Protein AF-A0A7S2CYY0-F1 (afdb_monomer)

Foldseek 3Di:
DDPLQQFWPDGDDFLVSLVVLLVLLVLLLVLLVLLVVLCVVLVHFSLVVVCLLQPDDDDDDDLVRRQDDLVVSLVPPPPSSNVVDDSVSSRSNSVSSVSLSNTGPFDRNGPVSSVVSNVSSVVSNVVSVVLCVVCVQQVHRSVVSVVCVVVVHDDPRDPDPDDDDDDDDDDDDDDDVVVVVVVVVVVVVVVVVVVD

pLDDT: mean 79.05, std 19.1, range [32.5, 97.06]

Organism: NCBI:txid236787

Radius of gyration: 23.69 Å; Cα contacts (8 Å, |Δi|>4): 174; chains: 1; bounding box: 58×60×52 Å

Mean predicted aligned error: 13.16 Å

Structure (mmCIF, N/CA/C/O backbone):
data_AF-A0A7S2CYY0-F1
#
_entry.id   AF-A0A7S2CYY0-F1
#
loop_
_atom_site.group_PDB
_atom_site.id
_atom_site.type_symbol
_atom_site.label_atom_id
_atom_site.label_alt_id
_atom_site.label_comp_id
_atom_site.label_asym_id
_atom_site.label_entity_id
_atom_site.label_seq_id
_atom_site.pdbx_PDB_ins_code
_atom_site.Cartn_x
_atom_site.Cartn_y
_atom_site.Cartn_z
_atom_site.occupancy
_atom_site.B_iso_or_equiv
_atom_site.auth_seq_id
_atom_site.auth_comp_id
_atom_site.auth_asym_id
_atom_site.auth_atom_id
_atom_site.pdbx_PDB_model_num
ATOM 1 N N . CYS A 1 1 ? 5.590 4.371 -21.514 1.00 52.94 1 CYS A N 1
ATOM 2 C CA . CYS A 1 1 ? 5.241 4.585 -20.089 1.00 52.94 1 CYS A CA 1
ATOM 3 C C . CYS A 1 1 ? 4.505 3.346 -19.600 1.00 52.94 1 CYS A C 1
ATOM 5 O O . CYS A 1 1 ? 3.634 2.872 -20.321 1.00 52.94 1 CYS A O 1
ATOM 7 N N . THR A 1 2 ? 4.923 2.754 -18.481 1.00 69.44 2 THR A N 1
ATOM 8 C CA . THR A 1 2 ? 4.336 1.487 -18.009 1.00 69.44 2 THR A CA 1
ATOM 9 C C . THR A 1 2 ? 3.137 1.771 -17.107 1.00 69.44 2 THR A C 1
ATOM 11 O O . THR A 1 2 ? 3.204 2.667 -16.277 1.00 69.44 2 THR A O 1
ATOM 14 N N . GLU A 1 3 ? 2.030 1.042 -17.280 1.00 76.12 3 GLU A N 1
ATOM 15 C CA . GLU A 1 3 ? 0.742 1.282 -16.594 1.00 76.12 3 GLU A CA 1
ATOM 16 C C . GLU A 1 3 ? 0.875 1.417 -15.064 1.00 76.12 3 GLU A C 1
ATOM 18 O O . GLU A 1 3 ? 0.238 2.268 -14.447 1.00 76.12 3 GLU A O 1
ATOM 23 N N . VAL A 1 4 ? 1.792 0.653 -14.464 1.00 84.50 4 VAL A N 1
ATOM 24 C CA . VAL A 1 4 ? 2.100 0.684 -13.024 1.00 84.50 4 VAL A CA 1
ATOM 25 C C . VAL A 1 4 ? 2.604 2.048 -12.549 1.00 84.50 4 VAL A C 1
ATOM 27 O O . VAL A 1 4 ? 2.321 2.450 -11.426 1.00 84.50 4 VAL A O 1
ATOM 30 N N . GLU A 1 5 ? 3.294 2.815 -13.389 1.00 84.44 5 GLU A N 1
ATOM 31 C CA . GLU A 1 5 ? 3.818 4.135 -13.012 1.00 84.44 5 GLU A CA 1
ATOM 32 C C . GLU A 1 5 ? 2.710 5.170 -12.825 1.00 84.44 5 GLU A C 1
ATOM 34 O O . GLU A 1 5 ? 2.880 6.113 -12.056 1.00 84.44 5 GLU A O 1
ATOM 39 N N . PHE A 1 6 ? 1.555 4.972 -13.469 1.00 85.50 6 PHE A N 1
ATOM 40 C CA . PHE A 1 6 ? 0.371 5.793 -13.227 1.00 85.50 6 PHE A CA 1
ATOM 41 C C . PHE A 1 6 ? -0.332 5.439 -11.913 1.00 85.50 6 PHE A C 1
ATOM 43 O O . PHE A 1 6 ? -1.076 6.266 -11.387 1.00 85.50 6 PHE A O 1
ATOM 50 N N . MET A 1 7 ? -0.083 4.245 -11.361 1.00 88.50 7 MET A N 1
ATOM 51 C CA . MET A 1 7 ? -0.604 3.841 -10.054 1.00 88.50 7 MET A CA 1
ATOM 52 C C . MET A 1 7 ? 0.204 4.452 -8.908 1.00 88.50 7 MET A C 1
ATOM 54 O O . MET A 1 7 ? -0.358 4.711 -7.846 1.00 88.50 7 MET A O 1
ATOM 58 N N . LEU A 1 8 ? 1.504 4.691 -9.105 1.00 91.44 8 LEU A N 1
ATOM 59 C CA . LEU A 1 8 ? 2.388 5.226 -8.072 1.00 91.44 8 LEU A CA 1
ATOM 60 C C . LEU A 1 8 ? 2.153 6.714 -7.833 1.00 91.44 8 LEU A C 1
ATOM 62 O O . LEU A 1 8 ? 1.929 7.493 -8.760 1.00 91.44 8 LEU A O 1
ATOM 66 N N . ARG A 1 9 ? 2.244 7.147 -6.577 1.00 90.00 9 ARG A N 1
ATOM 67 C CA . ARG A 1 9 ? 2.235 8.579 -6.253 1.00 90.00 9 ARG A CA 1
ATOM 68 C C . ARG A 1 9 ? 3.478 9.276 -6.777 1.00 90.00 9 ARG A C 1
ATOM 70 O O . ARG A 1 9 ? 3.349 10.224 -7.556 1.00 90.00 9 ARG A O 1
ATOM 77 N N . ASP A 1 10 ? 4.633 8.757 -6.378 1.00 89.44 10 ASP A N 1
ATOM 78 C CA . ASP A 1 10 ? 5.940 9.279 -6.737 1.00 89.44 10 ASP A CA 1
ATOM 79 C C . ASP A 1 10 ? 6.556 8.466 -7.880 1.00 89.44 10 ASP A C 1
ATOM 81 O O . ASP A 1 10 ? 6.493 7.233 -7.874 1.00 89.44 10 ASP A O 1
ATOM 85 N N . PRO A 1 11 ? 7.150 9.132 -8.883 1.00 91.12 11 PRO A N 1
ATOM 86 C CA . PRO A 1 11 ? 7.807 8.435 -9.974 1.00 91.12 11 PRO A CA 1
ATOM 87 C C . PRO A 1 11 ? 9.091 7.758 -9.488 1.00 91.12 11 PRO A C 1
ATOM 89 O O . PRO A 1 11 ? 9.852 8.334 -8.712 1.00 91.12 11 PRO A O 1
ATOM 92 N N . VAL A 1 12 ? 9.372 6.578 -10.038 1.00 93.38 12 VAL A N 1
ATOM 93 C CA . VAL A 1 12 ? 10.641 5.861 -9.852 1.00 93.38 12 VAL A CA 1
ATOM 94 C C . VAL A 1 12 ? 11.749 6.552 -10.652 1.00 93.38 12 VAL A C 1
ATOM 96 O O . VAL A 1 12 ? 11.602 6.742 -11.869 1.00 93.38 12 VAL A O 1
ATOM 99 N N . LYS A 1 13 ? 12.859 6.899 -9.987 1.00 94.19 13 LYS A N 1
ATOM 100 C CA . LYS A 1 13 ? 13.988 7.662 -10.554 1.00 94.19 13 LYS A CA 1
ATOM 101 C C . LYS A 1 13 ? 15.322 6.915 -10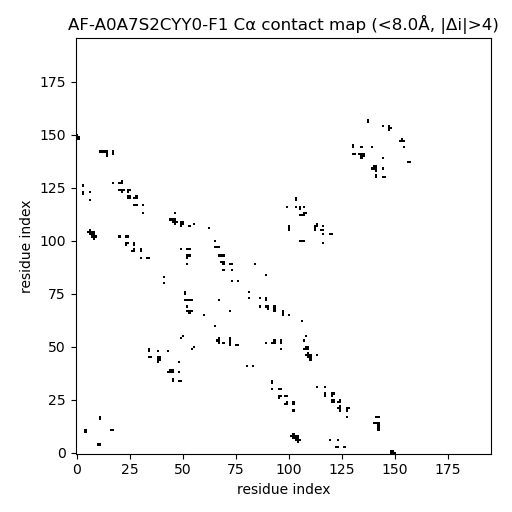.527 1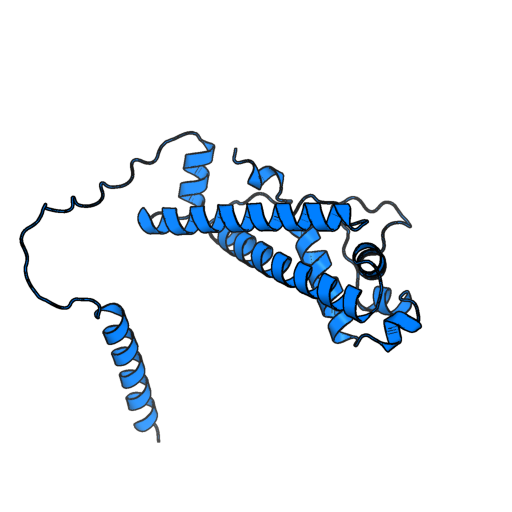.00 94.19 13 LYS A C 1
ATOM 103 O O . LYS A 1 13 ? 16.265 7.377 -11.164 1.00 94.19 13 LYS A O 1
ATOM 108 N N . ASN A 1 14 ? 15.431 5.821 -9.778 1.00 95.75 14 ASN A N 1
ATOM 109 C CA . ASN A 1 14 ? 16.663 5.044 -9.627 1.00 95.75 14 ASN A CA 1
ATOM 110 C C . ASN A 1 14 ? 16.365 3.603 -9.147 1.00 95.75 14 ASN A C 1
ATOM 112 O O . ASN A 1 14 ? 15.213 3.248 -8.895 1.00 95.75 14 ASN A O 1
ATOM 116 N N . ASP A 1 15 ? 17.406 2.772 -9.022 1.00 95.94 15 ASP A N 1
ATOM 117 C CA . ASP A 1 15 ? 17.285 1.378 -8.562 1.00 95.94 15 ASP A CA 1
ATOM 118 C C . ASP A 1 15 ? 16.778 1.268 -7.116 1.00 95.94 15 ASP A C 1
ATOM 120 O O . ASP A 1 15 ? 15.989 0.375 -6.802 1.00 95.94 15 ASP A O 1
ATOM 124 N N . GLN A 1 16 ? 17.180 2.192 -6.239 1.00 96.50 16 GLN A N 1
ATOM 125 C CA . GLN A 1 16 ? 16.737 2.214 -4.845 1.00 96.50 16 GLN A CA 1
ATOM 126 C C . GLN A 1 16 ? 15.225 2.447 -4.750 1.00 96.50 16 GLN A C 1
ATOM 128 O O . GLN A 1 16 ? 14.557 1.797 -3.947 1.00 96.50 16 GLN A O 1
ATOM 133 N N . ASP A 1 17 ? 14.672 3.309 -5.605 1.00 95.69 17 ASP A N 1
ATOM 134 C CA . ASP A 1 17 ? 13.233 3.557 -5.685 1.00 95.69 17 ASP A CA 1
ATOM 135 C C . ASP A 1 17 ? 12.474 2.298 -6.122 1.00 95.69 17 ASP A C 1
ATOM 137 O O . ASP A 1 17 ? 11.383 2.045 -5.616 1.00 95.69 17 ASP A O 1
ATOM 141 N N . ILE A 1 18 ? 13.036 1.478 -7.021 1.00 95.50 18 ILE A N 1
ATOM 142 C CA . ILE A 1 18 ? 12.429 0.197 -7.427 1.00 95.50 18 ILE A CA 1
ATOM 143 C C . ILE A 1 18 ? 12.370 -0.762 -6.245 1.00 95.50 18 ILE A C 1
ATOM 145 O O . ILE A 1 18 ? 11.307 -1.316 -5.963 1.00 95.50 18 ILE A O 1
ATOM 149 N N . GLN A 1 19 ? 13.490 -0.938 -5.544 1.00 95.50 19 GLN A N 1
ATOM 150 C CA . GLN A 1 19 ? 13.559 -1.832 -4.388 1.00 95.50 19 GLN A CA 1
ATOM 151 C C . GLN A 1 19 ? 12.623 -1.363 -3.272 1.00 95.50 19 GLN A C 1
ATOM 153 O O . GLN A 1 19 ? 11.856 -2.155 -2.726 1.00 95.50 19 GLN A O 1
ATOM 158 N N . TYR A 1 20 ? 12.619 -0.058 -2.988 1.00 95.56 20 TYR A N 1
ATOM 159 C CA . TYR A 1 20 ? 11.700 0.549 -2.032 1.00 95.56 20 TYR A CA 1
ATOM 160 C C . TYR A 1 20 ? 10.238 0.337 -2.438 1.00 95.56 20 TYR A C 1
ATOM 162 O O . TYR A 1 20 ? 9.434 -0.086 -1.613 1.00 95.56 20 TYR A O 1
ATOM 170 N N . THR A 1 21 ? 9.887 0.585 -3.702 1.00 96.06 21 THR A N 1
ATOM 171 C CA . THR A 1 21 ? 8.513 0.442 -4.208 1.00 96.06 21 THR A CA 1
ATOM 172 C C . THR A 1 21 ? 8.041 -1.007 -4.132 1.00 96.06 21 THR A C 1
ATOM 174 O O . THR A 1 21 ? 6.912 -1.256 -3.713 1.00 96.06 21 THR A O 1
ATOM 177 N N . LEU A 1 22 ? 8.899 -1.969 -4.489 1.00 96.75 22 LEU A N 1
ATOM 178 C CA . LEU A 1 22 ? 8.601 -3.395 -4.374 1.00 96.75 22 LEU A CA 1
ATOM 179 C C . LEU A 1 22 ? 8.366 -3.796 -2.913 1.00 96.75 22 LEU A C 1
ATOM 181 O O . LEU A 1 22 ? 7.309 -4.341 -2.597 1.00 96.75 22 LEU A O 1
ATOM 185 N N . ALA A 1 23 ? 9.299 -3.457 -2.019 1.00 96.31 23 ALA A N 1
ATOM 186 C CA . ALA A 1 23 ? 9.184 -3.767 -0.596 1.00 96.31 23 ALA A CA 1
ATOM 187 C C . ALA A 1 23 ? 7.954 -3.097 0.042 1.00 96.31 23 ALA A C 1
ATOM 189 O O . ALA A 1 23 ? 7.232 -3.720 0.820 1.00 96.31 23 ALA A O 1
ATOM 190 N N . ALA A 1 24 ? 7.668 -1.842 -0.316 1.00 95.75 24 ALA A N 1
ATOM 191 C CA . ALA A 1 24 ? 6.494 -1.117 0.158 1.00 95.75 24 ALA A CA 1
ATOM 192 C C . ALA A 1 24 ? 5.188 -1.732 -0.367 1.00 95.75 24 ALA A C 1
ATOM 194 O O . ALA A 1 24 ? 4.209 -1.801 0.377 1.00 95.75 24 ALA A O 1
ATOM 195 N N . ALA A 1 25 ? 5.163 -2.208 -1.617 1.00 96.81 25 ALA A N 1
ATOM 196 C CA . ALA A 1 25 ? 4.000 -2.885 -2.180 1.00 96.81 25 ALA A CA 1
ATOM 197 C C . ALA A 1 25 ? 3.730 -4.219 -1.469 1.00 96.81 25 ALA A C 1
ATOM 199 O O . ALA A 1 25 ? 2.588 -4.504 -1.113 1.00 96.81 25 ALA A O 1
ATOM 200 N N . GLU A 1 26 ? 4.773 -5.007 -1.199 1.00 97.06 26 GLU A N 1
ATOM 201 C CA . GLU A 1 26 ? 4.673 -6.271 -0.457 1.00 97.06 26 GLU A CA 1
ATOM 202 C C . GLU A 1 26 ? 4.242 -6.051 0.999 1.00 97.06 26 GLU A C 1
ATOM 204 O O . GLU A 1 26 ? 3.315 -6.707 1.475 1.00 97.06 26 GLU A O 1
ATOM 209 N N . ALA A 1 27 ? 4.823 -5.064 1.684 1.00 95.69 27 ALA A N 1
ATOM 210 C CA . ALA A 1 27 ? 4.388 -4.667 3.022 1.00 95.69 27 ALA A CA 1
ATOM 211 C C . ALA A 1 27 ? 2.931 -4.167 3.032 1.00 95.69 27 ALA A C 1
ATOM 213 O O . ALA A 1 27 ? 2.183 -4.444 3.970 1.00 95.69 27 ALA A O 1
ATOM 214 N N . GLY A 1 28 ? 2.508 -3.464 1.977 1.00 95.50 28 GLY A N 1
ATOM 215 C CA . GLY A 1 28 ? 1.125 -3.041 1.782 1.00 95.50 28 GLY A CA 1
ATOM 216 C C . GLY A 1 28 ? 0.158 -4.220 1.654 1.00 95.50 28 GLY A C 1
ATOM 217 O O . GLY A 1 28 ? -0.928 -4.171 2.225 1.00 95.50 28 GLY A O 1
ATOM 218 N N . LEU A 1 29 ? 0.548 -5.294 0.959 1.00 96.94 29 LEU A N 1
ATOM 219 C CA . LEU A 1 29 ? -0.264 -6.513 0.850 1.00 96.94 29 LEU A CA 1
ATOM 220 C C . LEU A 1 29 ? -0.424 -7.215 2.200 1.00 96.94 29 LEU A C 1
ATOM 222 O O . LEU A 1 29 ? -1.545 -7.563 2.562 1.00 96.94 29 LEU A O 1
ATOM 226 N N . LEU A 1 30 ? 0.658 -7.332 2.975 1.00 96.00 30 LEU A N 1
ATOM 227 C CA . LEU A 1 30 ? 0.589 -7.858 4.342 1.00 96.00 30 LEU A CA 1
ATOM 228 C C . LEU A 1 30 ? -0.335 -7.004 5.217 1.00 96.00 30 LEU A C 1
ATOM 230 O O . LEU A 1 30 ? -1.148 -7.531 5.969 1.00 96.00 30 LEU A O 1
ATOM 234 N N . PHE A 1 31 ? -0.272 -5.678 5.091 1.00 94.50 31 PHE A N 1
ATOM 235 C CA . PHE A 1 31 ? -1.206 -4.788 5.779 1.00 94.50 31 PHE A CA 1
ATOM 236 C C . PHE A 1 31 ? -2.674 -5.053 5.387 1.00 94.50 31 PHE A C 1
ATOM 238 O O . PHE A 1 31 ? -3.531 -5.058 6.272 1.00 94.50 31 PHE A O 1
ATOM 245 N N . MET A 1 32 ? -2.973 -5.310 4.105 1.00 94.50 32 MET A N 1
ATOM 246 C CA . MET A 1 32 ? -4.338 -5.640 3.658 1.00 94.50 32 MET A CA 1
ATOM 247 C C . MET A 1 32 ? -4.866 -6.930 4.304 1.00 94.50 32 MET A C 1
ATOM 249 O O . MET A 1 32 ? -6.041 -7.008 4.654 1.00 94.50 32 MET A O 1
ATOM 253 N N . GLU A 1 33 ? -4.006 -7.923 4.518 1.00 94.75 33 GLU A N 1
ATOM 254 C CA . GLU A 1 33 ? -4.367 -9.147 5.246 1.00 94.75 33 GLU A CA 1
ATOM 255 C C . GLU A 1 33 ? -4.616 -8.867 6.734 1.00 94.75 33 GLU A C 1
ATOM 257 O O . GLU A 1 33 ? -5.563 -9.386 7.323 1.00 94.75 33 GLU A O 1
ATOM 262 N N . GLN A 1 34 ? -3.808 -7.999 7.346 1.00 93.62 34 GLN A N 1
ATOM 263 C CA . GLN A 1 34 ? -3.950 -7.655 8.762 1.00 93.62 34 GLN A CA 1
ATOM 264 C C . GLN A 1 34 ? -5.217 -6.842 9.050 1.00 93.62 34 GLN A C 1
ATOM 266 O O . GLN A 1 34 ? -5.879 -7.082 10.062 1.00 93.62 34 GLN A O 1
ATOM 271 N N . ILE A 1 35 ? -5.584 -5.896 8.178 1.00 92.94 35 ILE A N 1
ATOM 272 C CA . ILE A 1 35 ? -6.832 -5.139 8.350 1.00 92.94 35 ILE A CA 1
ATOM 273 C C . ILE A 1 35 ? -8.061 -6.032 8.137 1.00 92.94 35 ILE A C 1
ATOM 275 O O . ILE A 1 35 ? -9.029 -5.889 8.878 1.00 92.94 35 ILE A O 1
ATOM 279 N N . GLU A 1 36 ? -8.005 -6.991 7.205 1.00 94.62 36 GLU A N 1
ATOM 280 C CA . GLU A 1 36 ? -9.033 -8.028 7.026 1.00 94.62 36 GLU A CA 1
ATOM 281 C C . GLU A 1 36 ? -9.192 -8.872 8.290 1.00 94.62 36 GLU A C 1
ATOM 283 O O . GLU A 1 36 ? -10.270 -8.902 8.882 1.00 94.62 36 GLU A O 1
ATOM 288 N N . ALA A 1 37 ? -8.106 -9.494 8.755 1.00 94.62 37 ALA A N 1
ATOM 289 C CA . ALA A 1 37 ? -8.131 -10.346 9.937 1.00 94.62 37 ALA A CA 1
ATOM 290 C C . ALA A 1 37 ? -8.639 -9.585 11.170 1.00 94.62 37 ALA A C 1
ATOM 292 O O . ALA A 1 37 ? -9.409 -10.116 11.974 1.00 94.62 37 ALA A O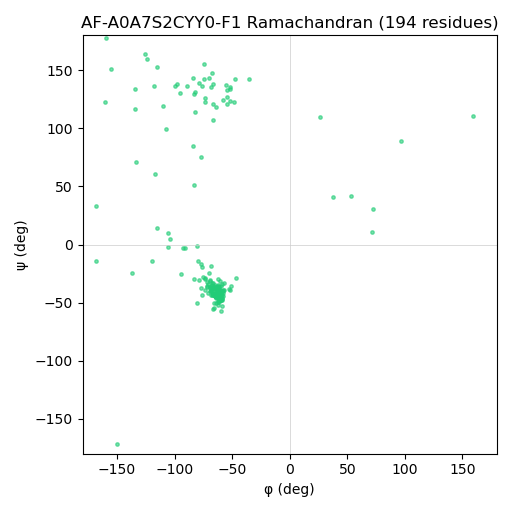 1
ATOM 293 N N . LYS A 1 38 ? -8.248 -8.311 11.314 1.00 94.00 38 LYS A N 1
ATOM 294 C CA . LYS A 1 38 ? -8.699 -7.482 12.431 1.00 94.00 38 LYS A CA 1
ATOM 295 C C . LYS A 1 38 ? -10.172 -7.092 12.313 1.00 94.00 38 LYS A C 1
ATOM 297 O O . LYS A 1 38 ? -10.874 -7.147 13.318 1.00 94.00 38 LYS A O 1
ATOM 302 N N . ALA A 1 39 ? -10.647 -6.736 11.122 1.00 93.62 39 ALA A N 1
ATOM 303 C CA . ALA A 1 39 ? -12.053 -6.419 10.886 1.00 93.62 39 ALA A CA 1
ATOM 304 C C . ALA A 1 39 ? -12.954 -7.625 11.197 1.00 93.62 39 ALA A C 1
ATOM 306 O O . ALA A 1 39 ? -13.915 -7.493 11.956 1.00 93.62 39 ALA A O 1
ATOM 307 N N . GLN A 1 40 ? -12.564 -8.816 10.728 1.00 94.69 40 GLN A N 1
ATOM 308 C CA . GLN A 1 40 ? -13.241 -10.077 11.040 1.00 94.69 40 GLN A CA 1
ATOM 309 C C . GLN A 1 40 ? -13.262 -10.357 12.545 1.00 94.69 40 GLN A C 1
ATOM 311 O O . GLN A 1 40 ? -14.323 -10.627 13.104 1.00 94.69 40 GLN A O 1
ATOM 316 N N . ALA A 1 41 ? -12.118 -10.224 13.225 1.00 93.38 41 ALA A N 1
ATOM 317 C CA . ALA A 1 41 ? -12.037 -10.424 14.669 1.00 93.38 41 ALA A CA 1
ATOM 318 C C . ALA A 1 41 ? -12.948 -9.458 15.436 1.00 93.38 41 ALA A C 1
ATOM 320 O O . ALA A 1 41 ? -13.532 -9.838 16.447 1.00 93.38 41 ALA A O 1
ATOM 321 N N . LEU A 1 42 ? -13.093 -8.219 14.962 1.00 92.44 42 LEU A N 1
ATOM 322 C CA . LEU A 1 42 ? -13.958 -7.207 15.562 1.00 92.44 42 LEU A CA 1
ATOM 323 C C . LEU A 1 42 ? -15.439 -7.369 15.190 1.00 92.44 42 LEU A C 1
ATOM 325 O O . LEU A 1 42 ? -16.280 -6.792 15.875 1.00 92.44 42 LEU A O 1
ATOM 329 N N . GLY A 1 43 ? -15.768 -8.175 14.178 1.00 93.38 43 GLY A N 1
ATOM 330 C CA . GLY A 1 43 ? -17.134 -8.323 13.674 1.00 93.38 43 GLY A CA 1
ATOM 331 C C . GLY A 1 43 ? -17.619 -7.099 12.894 1.00 93.38 43 GLY A C 1
ATOM 332 O O . GLY A 1 43 ? -18.805 -6.786 12.922 1.00 93.38 43 GLY A O 1
ATOM 333 N N . VAL A 1 44 ? -16.708 -6.379 12.231 1.00 92.69 44 VAL A N 1
ATOM 334 C CA . VAL A 1 44 ? -17.016 -5.181 11.433 1.00 92.69 44 VAL A CA 1
ATOM 335 C C . VAL A 1 44 ? -16.524 -5.343 9.998 1.00 92.69 44 VAL A C 1
ATOM 337 O O . VAL A 1 44 ? -15.628 -6.138 9.722 1.00 92.69 44 VAL A O 1
ATOM 340 N N . LEU A 1 45 ? -17.076 -4.554 9.076 1.00 91.94 45 LEU A N 1
ATOM 341 C CA . LEU A 1 45 ? -16.548 -4.457 7.715 1.00 91.94 45 LEU A CA 1
ATOM 342 C C . LEU A 1 45 ? -15.166 -3.788 7.718 1.00 91.94 45 LEU A C 1
ATOM 344 O O . LEU A 1 45 ? -14.898 -2.884 8.519 1.00 91.94 45 LEU A O 1
ATOM 348 N N . ARG A 1 46 ? -14.296 -4.183 6.785 1.00 91.62 46 ARG A N 1
ATOM 349 C CA . ARG A 1 46 ? -12.952 -3.601 6.646 1.00 91.62 46 ARG A CA 1
ATOM 350 C C . ARG A 1 46 ? -12.988 -2.104 6.389 1.00 91.62 46 ARG A C 1
ATOM 352 O O . ARG A 1 46 ? -12.181 -1.387 6.964 1.00 91.62 46 ARG A O 1
ATOM 359 N N . GLY A 1 47 ? -13.927 -1.640 5.575 1.00 88.56 47 GLY A N 1
ATOM 360 C CA . GLY A 1 47 ? -14.148 -0.240 5.240 1.00 88.56 47 GLY A CA 1
ATOM 361 C C . GLY A 1 47 ? -14.578 0.568 6.460 1.00 88.56 47 GLY A C 1
ATOM 362 O O . GLY A 1 47 ? 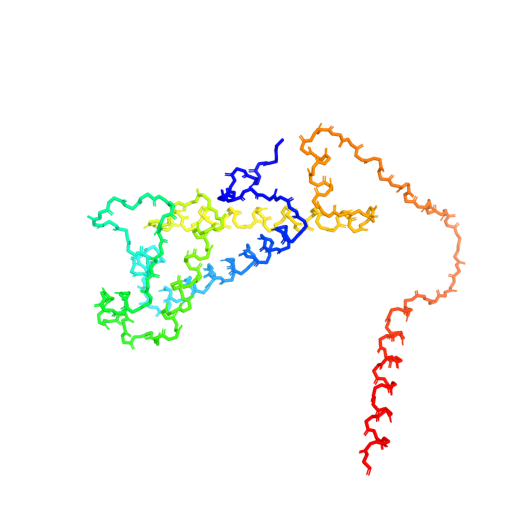-14.172 1.714 6.632 1.00 88.56 47 GLY A O 1
ATOM 363 N N . THR A 1 48 ? -15.347 -0.041 7.366 1.00 89.12 48 THR A N 1
ATOM 364 C CA . THR A 1 48 ? -15.691 0.575 8.654 1.00 89.12 48 THR A CA 1
ATOM 365 C C . THR A 1 48 ? -14.442 0.737 9.511 1.00 89.12 48 THR A C 1
ATOM 367 O O . THR A 1 48 ? -14.147 1.837 9.973 1.00 89.12 48 THR A O 1
ATOM 370 N N . LEU A 1 49 ? -13.658 -0.333 9.673 1.00 89.88 49 LEU A N 1
ATOM 371 C CA . LEU A 1 49 ? -12.407 -0.281 10.428 1.00 89.88 49 LEU A CA 1
ATOM 372 C C . LEU A 1 49 ? -11.407 0.712 9.803 1.00 89.88 49 LEU A C 1
ATOM 374 O O . LEU A 1 49 ? -10.794 1.507 10.517 1.00 89.88 49 LEU A O 1
ATOM 378 N N . SER A 1 50 ? -11.277 0.729 8.474 1.00 87.62 50 SER A N 1
ATOM 379 C CA . SER A 1 50 ? -10.374 1.635 7.767 1.00 87.62 50 SER A CA 1
ATOM 380 C C . SER A 1 50 ? -10.783 3.091 7.930 1.00 87.62 50 SER A C 1
ATOM 382 O O . SER A 1 50 ? -9.899 3.918 8.109 1.00 87.62 50 SER A O 1
ATOM 384 N N . ARG A 1 51 ? -12.080 3.424 7.957 1.00 86.12 51 ARG A N 1
ATOM 385 C CA . ARG A 1 51 ? -12.548 4.791 8.248 1.00 86.12 51 ARG A CA 1
ATOM 386 C C . ARG A 1 51 ? -12.157 5.264 9.643 1.00 86.12 51 ARG A C 1
ATOM 388 O O . ARG A 1 51 ? -11.846 6.436 9.803 1.00 86.12 51 ARG A O 1
ATOM 395 N N . HIS A 1 52 ? -12.130 4.378 10.636 1.00 84.62 52 HIS A N 1
ATOM 396 C CA . HIS A 1 52 ? -11.663 4.745 11.976 1.00 84.62 52 HIS A CA 1
ATOM 397 C C . HIS A 1 52 ? -10.141 4.917 12.032 1.00 84.62 52 HIS A C 1
ATOM 399 O O . HIS A 1 52 ? -9.649 5.836 12.678 1.00 84.62 52 HIS A O 1
ATOM 405 N N . ILE A 1 53 ? -9.389 4.066 11.331 1.00 84.12 53 ILE A N 1
ATOM 406 C CA . ILE A 1 53 ? -7.917 4.139 11.259 1.00 84.12 53 ILE A CA 1
ATOM 407 C C . ILE A 1 53 ? -7.455 5.335 10.416 1.00 84.12 53 ILE A C 1
ATOM 409 O O . ILE A 1 53 ? -6.400 5.920 10.661 1.00 84.12 53 ILE A O 1
ATOM 413 N N . LEU A 1 54 ? -8.244 5.686 9.409 1.00 76.44 54 LEU A N 1
ATOM 414 C CA . LEU A 1 54 ? -7.980 6.720 8.430 1.00 76.44 54 LEU A CA 1
ATOM 415 C C . LEU A 1 54 ? -9.223 7.612 8.252 1.00 76.44 54 LEU A C 1
ATOM 417 O O . LEU A 1 54 ? -9.867 7.554 7.198 1.00 76.44 54 LEU A O 1
ATOM 421 N N . PRO A 1 55 ? -9.565 8.456 9.241 1.00 64.06 55 PRO A N 1
ATOM 422 C CA . PRO A 1 55 ? -10.733 9.323 9.143 1.00 64.06 55 PRO A CA 1
ATOM 423 C C . PRO A 1 55 ? -10.627 10.239 7.919 1.00 64.06 55 PRO A C 1
ATOM 425 O O . PRO A 1 55 ? -9.643 10.957 7.731 1.00 64.06 55 PRO A O 1
ATOM 428 N N . TYR A 1 56 ? -11.645 10.182 7.059 1.00 55.97 56 TYR A N 1
ATOM 429 C CA . TYR A 1 56 ? -11.860 11.143 5.982 1.00 55.97 56 TYR A CA 1
ATOM 430 C C . TYR A 1 56 ? -12.832 12.220 6.465 1.00 55.97 56 TYR A C 1
ATOM 432 O O . TYR A 1 56 ? -13.920 11.893 6.925 1.00 55.97 56 TYR A O 1
ATOM 440 N N . GLY A 1 57 ? -12.468 13.491 6.270 1.00 47.56 57 GLY A N 1
ATOM 441 C CA . GLY A 1 57 ? -13.433 14.592 6.199 1.00 47.56 57 GLY A CA 1
ATOM 442 C C . GLY A 1 57 ? -13.676 15.389 7.481 1.00 47.56 57 GLY A C 1
ATOM 443 O O . GLY A 1 57 ? -14.669 15.175 8.163 1.00 47.56 57 GLY A O 1
ATOM 444 N N . THR A 1 58 ? -12.872 16.435 7.682 1.00 42.19 58 THR A N 1
ATOM 445 C CA . THR A 1 58 ? -13.378 17.691 8.276 1.00 42.19 58 THR A CA 1
ATOM 446 C C . THR A 1 58 ? -12.855 18.947 7.582 1.00 42.19 58 THR A C 1
ATOM 448 O O . THR A 1 58 ? -13.567 19.941 7.573 1.00 42.19 58 THR A O 1
ATOM 451 N N . THR A 1 59 ? -11.702 18.921 6.906 1.00 36.41 59 THR A N 1
ATOM 452 C CA . THR A 1 59 ? -11.227 20.103 6.158 1.00 36.41 59 THR A CA 1
ATOM 453 C C . THR A 1 59 ? -10.185 19.737 5.108 1.00 36.41 59 THR A C 1
ATOM 455 O O . THR A 1 59 ? -9.155 19.161 5.442 1.00 36.41 59 THR A O 1
ATOM 458 N N . ASP A 1 60 ? -10.472 20.073 3.849 1.00 40.34 60 ASP A N 1
ATOM 459 C CA . ASP A 1 60 ? -9.534 20.358 2.746 1.00 40.34 60 ASP A CA 1
ATOM 460 C C . ASP A 1 60 ? -8.236 19.518 2.646 1.00 40.34 60 ASP A C 1
ATOM 462 O O . ASP A 1 60 ? -7.141 20.009 2.363 1.00 40.34 60 ASP A O 1
ATOM 466 N N . GLN A 1 61 ? -8.333 18.206 2.884 1.00 44.31 61 GLN A N 1
ATOM 467 C CA . GLN A 1 61 ? -7.191 17.296 2.790 1.00 44.31 61 GLN A CA 1
ATOM 468 C C . GLN A 1 61 ? -6.996 16.849 1.343 1.00 44.31 61 GLN A C 1
ATOM 470 O O . GLN A 1 61 ? -7.452 15.768 0.942 1.00 44.31 61 GLN A O 1
ATOM 475 N N . SER A 1 62 ? -6.280 17.664 0.564 1.00 44.66 62 SER A N 1
ATOM 476 C CA . SER A 1 62 ? -5.705 17.204 -0.699 1.00 44.66 62 SER A CA 1
ATOM 477 C C . SER A 1 62 ? -4.997 15.863 -0.471 1.00 44.66 62 SER A C 1
ATOM 479 O O . SER A 1 62 ? -4.384 15.614 0.572 1.00 44.66 62 SER A O 1
ATOM 481 N N . VAL A 1 63 ? -5.103 14.972 -1.457 1.00 48.84 63 VAL A N 1
ATOM 482 C CA . VAL A 1 63 ? -4.547 13.611 -1.441 1.00 48.84 63 VAL A CA 1
ATOM 483 C C . VAL A 1 63 ? -3.085 13.607 -0.945 1.00 48.84 63 VAL A C 1
ATOM 485 O O . VAL A 1 63 ? -2.683 12.656 -0.276 1.00 48.84 63 VAL A O 1
ATOM 488 N N . ALA A 1 64 ? -2.334 14.697 -1.160 1.00 45.38 64 ALA A N 1
ATOM 489 C CA . ALA A 1 64 ? -0.939 14.905 -0.773 1.00 45.38 64 ALA A CA 1
ATOM 490 C C . ALA A 1 64 ? -0.626 14.877 0.745 1.00 45.38 64 ALA A C 1
ATOM 492 O O . ALA A 1 64 ? 0.461 14.424 1.088 1.00 45.38 64 ALA A O 1
ATOM 493 N N . ASN A 1 65 ? -1.540 15.265 1.649 1.00 49.16 65 ASN A N 1
ATOM 494 C CA . ASN A 1 65 ? -1.235 15.450 3.090 1.00 49.16 65 ASN A CA 1
ATOM 495 C C . ASN A 1 65 ? -1.959 14.486 4.055 1.00 49.16 65 ASN A C 1
ATOM 497 O O . ASN A 1 65 ? -1.958 14.681 5.268 1.00 49.16 65 ASN A O 1
ATOM 501 N N . GLN A 1 66 ? -2.546 13.402 3.543 1.00 56.12 66 GLN A N 1
ATOM 502 C CA . GLN A 1 66 ? -3.364 12.473 4.332 1.00 56.12 66 GLN A CA 1
ATOM 503 C C . GLN A 1 66 ? -2.539 11.509 5.208 1.00 56.12 66 GLN A C 1
ATOM 505 O O . GLN A 1 66 ? -2.439 10.319 4.896 1.00 56.12 66 GLN A O 1
ATOM 510 N N . SER A 1 67 ? -1.974 11.992 6.318 1.00 59.06 67 SER A N 1
ATOM 511 C CA . SER A 1 67 ? -1.403 11.134 7.367 1.00 59.06 67 SER A CA 1
ATOM 512 C C . SER A 1 67 ? -2.245 11.171 8.638 1.00 59.06 67 SER A C 1
ATOM 514 O O . SER A 1 67 ? -2.363 12.223 9.261 1.00 59.06 67 SER A O 1
ATOM 516 N N . SER A 1 68 ? -2.772 10.024 9.059 1.00 66.06 68 SER A N 1
ATOM 517 C CA . SER A 1 68 ? -3.421 9.893 10.369 1.00 66.06 68 SER A CA 1
ATOM 518 C C . SER A 1 68 ? -2.375 9.625 11.453 1.00 66.06 68 SER A C 1
ATOM 520 O O . SER A 1 68 ? -1.400 8.905 11.206 1.00 66.06 68 SER A O 1
ATOM 522 N N . LYS A 1 69 ? -2.557 10.184 12.657 1.00 78.75 69 LYS A N 1
ATOM 523 C CA . LYS A 1 69 ? -1.718 9.868 13.823 1.00 78.75 69 LYS A CA 1
AT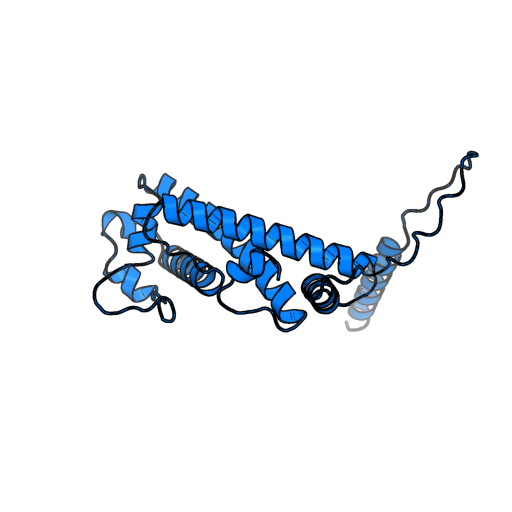OM 524 C C . LYS A 1 69 ? -2.414 8.836 14.702 1.00 78.75 69 LYS A C 1
ATOM 526 O O . LYS A 1 69 ? -3.599 8.955 14.985 1.00 78.75 69 LYS A O 1
ATOM 531 N N . ALA A 1 70 ? -1.656 7.858 15.199 1.00 79.75 70 ALA A N 1
ATOM 532 C CA . ALA A 1 70 ? -2.200 6.793 16.045 1.00 79.75 70 ALA A CA 1
ATOM 533 C C . ALA A 1 70 ? -2.915 7.331 17.294 1.00 79.75 70 ALA A C 1
ATOM 535 O O . ALA A 1 70 ? -3.969 6.825 17.651 1.00 79.75 70 ALA A O 1
ATOM 536 N N . LYS A 1 71 ? -2.377 8.388 17.916 1.00 79.88 71 LYS A N 1
ATOM 537 C CA . LYS A 1 71 ? -2.981 9.026 19.092 1.00 79.88 71 LYS A CA 1
ATOM 538 C C . LYS A 1 71 ? -4.375 9.597 18.796 1.00 79.88 71 LYS A C 1
ATOM 540 O O . LYS A 1 71 ? -5.312 9.300 19.520 1.00 79.88 71 LYS A O 1
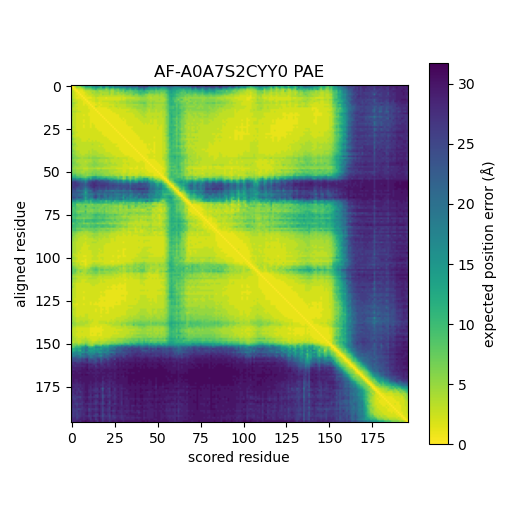ATOM 545 N N . GLU A 1 72 ? -4.513 10.334 17.697 1.00 81.00 72 GLU A N 1
ATOM 546 C CA . GLU A 1 72 ? -5.794 10.916 17.269 1.00 81.00 72 GLU A CA 1
ATOM 547 C C . GLU A 1 72 ? -6.815 9.822 16.923 1.00 81.00 72 GLU A C 1
ATOM 549 O O . GLU A 1 72 ? -7.995 9.941 17.238 1.00 81.00 72 GLU A O 1
ATOM 554 N N . VAL A 1 73 ? -6.363 8.721 16.315 1.00 81.69 73 VAL A N 1
ATOM 555 C CA . VAL A 1 73 ? -7.220 7.559 16.044 1.00 81.69 73 VAL A CA 1
ATOM 556 C C . VAL A 1 73 ? -7.693 6.907 17.342 1.00 81.69 73 VAL A C 1
ATOM 558 O O . VAL A 1 73 ? -8.870 6.591 17.460 1.00 81.69 73 VAL A O 1
ATOM 561 N N . LEU A 1 74 ? -6.806 6.730 18.325 1.00 81.88 74 LEU A N 1
ATOM 562 C CA . LEU A 1 74 ? -7.154 6.145 19.624 1.00 81.88 74 LEU A CA 1
ATOM 563 C C . LEU A 1 74 ? -8.187 6.983 20.389 1.00 81.88 74 LEU A C 1
ATOM 565 O O . LEU A 1 74 ? -9.028 6.403 21.066 1.00 81.88 74 LEU A O 1
ATOM 569 N N . GLU A 1 75 ? -8.126 8.312 20.277 1.00 83.56 75 GLU A N 1
ATOM 570 C CA . GLU A 1 75 ? -9.050 9.247 20.937 1.00 83.56 75 GLU A CA 1
ATOM 571 C C . GLU A 1 75 ? -10.451 9.261 20.298 1.00 83.56 75 GLU A C 1
ATOM 573 O O . GLU A 1 75 ? -11.430 9.513 20.992 1.00 83.56 75 GLU A O 1
ATOM 578 N N . ASN A 1 76 ? -10.560 8.968 18.996 1.00 82.25 76 ASN A N 1
ATOM 579 C CA . ASN A 1 76 ? -11.822 9.029 18.241 1.00 82.25 76 ASN A CA 1
ATOM 580 C C . ASN A 1 76 ? -12.423 7.649 17.912 1.00 82.25 76 ASN A C 1
ATOM 582 O O . ASN A 1 76 ? -13.470 7.554 17.267 1.00 82.25 76 ASN A O 1
ATOM 586 N N . MET A 1 77 ? -11.750 6.564 18.294 1.00 84.88 77 MET A N 1
ATOM 587 C CA . MET A 1 77 ? -12.212 5.200 18.046 1.00 84.88 77 MET A CA 1
ATOM 588 C C . MET A 1 77 ? -13.346 4.833 19.018 1.00 84.88 77 MET A C 1
ATOM 590 O O . MET A 1 77 ? -13.204 5.087 20.212 1.00 84.88 77 MET A O 1
ATOM 594 N N . PRO A 1 78 ? -14.437 4.187 18.556 1.00 87.06 78 PRO A N 1
ATOM 595 C CA . PRO A 1 78 ? -15.505 3.734 19.444 1.00 87.06 78 PRO A CA 1
ATOM 596 C C . PRO A 1 78 ? -14.972 2.840 20.568 1.00 87.06 78 PRO A C 1
ATOM 598 O O . PRO A 1 78 ? -14.168 1.940 20.307 1.00 87.06 78 PRO A O 1
ATOM 601 N N . ASP A 1 79 ? -15.459 3.039 21.795 1.00 85.94 79 ASP A N 1
ATOM 602 C CA . ASP A 1 79 ? -14.995 2.320 22.993 1.00 85.94 79 ASP A CA 1
ATOM 603 C C . ASP A 1 79 ? -14.993 0.795 22.822 1.00 85.94 79 ASP A C 1
ATOM 605 O O . ASP A 1 79 ? -14.063 0.111 23.253 1.00 85.94 79 ASP A O 1
ATOM 609 N N . GLU A 1 80 ? -16.012 0.251 22.156 1.00 86.31 80 GLU A N 1
ATOM 610 C CA . GLU A 1 80 ? -16.136 -1.184 21.885 1.00 86.31 80 GLU A CA 1
ATOM 611 C C . GLU A 1 80 ? -14.990 -1.723 21.020 1.00 86.31 80 GLU A C 1
ATOM 613 O O . GLU A 1 80 ? -14.472 -2.813 21.267 1.00 86.31 80 GLU A O 1
ATOM 618 N N . MET A 1 81 ? -14.554 -0.945 20.026 1.00 86.88 81 MET A N 1
ATOM 619 C CA . MET A 1 81 ? -13.421 -1.280 19.166 1.00 86.88 81 MET A CA 1
ATOM 620 C C . MET A 1 81 ? -12.101 -1.051 19.904 1.00 86.88 81 MET A C 1
ATOM 622 O O . MET A 1 81 ? -11.215 -1.909 19.895 1.00 86.88 81 MET A O 1
ATOM 626 N N . ARG A 1 82 ? -12.001 0.074 20.618 1.00 86.62 82 ARG A N 1
ATOM 627 C CA . ARG A 1 82 ? -10.818 0.484 21.371 1.00 86.62 82 ARG A CA 1
ATOM 628 C C . ARG A 1 82 ? -10.419 -0.529 22.443 1.00 86.62 82 ARG A C 1
ATOM 630 O O . ARG A 1 82 ? -9.229 -0.791 22.607 1.00 86.62 82 ARG A O 1
ATOM 637 N N . ARG A 1 83 ? -11.386 -1.120 23.153 1.00 88.69 83 ARG A N 1
ATOM 638 C CA . ARG A 1 83 ? -11.144 -2.147 24.190 1.00 88.69 83 ARG A CA 1
ATOM 639 C C . ARG A 1 83 ? -10.634 -3.473 23.627 1.00 88.69 83 ARG A C 1
ATOM 641 O O . ARG A 1 83 ? -10.084 -4.280 24.370 1.00 88.69 83 ARG A O 1
ATOM 648 N N . ARG A 1 84 ? -10.819 -3.709 22.328 1.00 90.00 84 ARG A N 1
ATOM 649 C CA . ARG A 1 84 ? -10.477 -4.963 21.638 1.00 90.00 84 ARG A CA 1
ATOM 650 C C . ARG A 1 84 ? -9.202 -4.850 20.801 1.00 90.00 84 ARG A C 1
ATOM 652 O O . ARG A 1 84 ? -8.850 -5.791 20.091 1.00 90.00 84 ARG A O 1
ATOM 659 N N . MET A 1 85 ? -8.519 -3.710 20.877 1.00 90.62 85 MET A N 1
ATOM 660 C CA . MET A 1 85 ? -7.278 -3.433 20.167 1.00 90.62 85 MET A CA 1
ATOM 661 C C . MET A 1 85 ? -6.261 -2.783 21.098 1.00 90.62 85 MET A C 1
ATOM 663 O O . MET A 1 85 ? -6.554 -1.821 21.804 1.00 90.62 85 MET A O 1
ATOM 667 N N . SER A 1 86 ? -5.032 -3.277 21.058 1.00 91.69 86 SER A N 1
ATOM 668 C CA . SER A 1 86 ? -3.899 -2.630 21.707 1.00 91.69 86 SER A CA 1
ATOM 669 C C . SER A 1 86 ? -3.438 -1.391 20.934 1.00 91.69 86 SER A C 1
ATOM 671 O O . SER A 1 86 ? -3.576 -1.290 19.713 1.00 91.69 86 SER A O 1
ATOM 673 N N . ASP A 1 87 ? -2.789 -0.465 21.635 1.00 89.06 87 ASP A N 1
ATOM 674 C CA . ASP A 1 87 ? -2.217 0.756 21.056 1.00 89.06 87 ASP A CA 1
ATOM 675 C C . ASP A 1 87 ? -1.190 0.434 19.965 1.00 89.06 87 ASP A C 1
ATOM 677 O O . ASP A 1 87 ? -1.084 1.142 18.964 1.00 89.06 87 ASP A O 1
ATOM 681 N N . LYS A 1 88 ? -0.457 -0.676 20.135 1.00 90.00 88 LYS A N 1
ATOM 682 C CA . LYS A 1 88 ? 0.503 -1.180 19.147 1.00 90.00 88 LYS A CA 1
ATOM 683 C C . LYS A 1 88 ? -0.188 -1.615 17.858 1.00 90.00 88 LYS A C 1
ATOM 685 O O . LYS A 1 88 ? 0.311 -1.300 16.782 1.00 90.00 88 LYS A O 1
ATOM 690 N N . GLU A 1 89 ? -1.325 -2.301 17.953 1.00 90.94 89 GLU A N 1
ATOM 691 C CA . GLU A 1 89 ? -2.104 -2.717 16.781 1.00 90.94 89 GLU A CA 1
ATOM 692 C C . GLU A 1 89 ? -2.691 -1.512 16.052 1.00 90.94 89 GLU A C 1
ATOM 694 O O . GLU A 1 89 ? -2.581 -1.427 14.831 1.00 90.94 89 GLU A O 1
ATOM 699 N N . VAL A 1 90 ? -3.239 -0.540 16.785 1.00 89.88 90 VAL A N 1
ATOM 700 C CA . VAL A 1 90 ? -3.736 0.704 16.180 1.00 89.88 90 VAL A CA 1
ATOM 701 C C . VAL A 1 90 ? -2.598 1.450 15.485 1.00 89.88 90 VAL A C 1
ATOM 703 O O . VAL A 1 90 ? -2.725 1.821 14.319 1.00 89.88 90 VAL A O 1
ATOM 706 N N . ALA A 1 91 ? -1.448 1.611 16.144 1.00 88.31 91 ALA A N 1
ATOM 707 C CA . ALA A 1 91 ? -0.285 2.263 15.548 1.00 88.31 91 ALA A CA 1
ATOM 708 C C . ALA A 1 91 ? 0.234 1.530 14.302 1.00 88.31 91 ALA A C 1
ATOM 710 O O . ALA A 1 91 ? 0.611 2.179 13.322 1.00 88.31 91 ALA A O 1
ATOM 711 N N . TYR A 1 92 ? 0.238 0.195 14.322 1.00 90.56 92 TYR A N 1
ATOM 712 C CA . TYR A 1 92 ? 0.609 -0.630 13.176 1.00 90.56 92 TYR A CA 1
ATOM 713 C C . TYR A 1 92 ? -0.339 -0.402 11.996 1.00 90.56 92 TYR A C 1
ATOM 715 O O . TYR A 1 92 ? 0.120 -0.113 10.890 1.00 90.56 92 TYR A O 1
ATOM 723 N N . LEU A 1 93 ? -1.651 -0.455 12.234 1.00 91.12 93 LEU A N 1
ATOM 724 C CA . LEU A 1 93 ? -2.648 -0.281 11.183 1.00 91.12 93 LEU A CA 1
ATOM 725 C C . LEU A 1 93 ? -2.628 1.135 10.605 1.00 91.12 93 LEU A C 1
ATOM 727 O O . LEU A 1 93 ? -2.636 1.291 9.388 1.00 91.12 93 LEU A O 1
ATOM 731 N N . VAL A 1 94 ? -2.505 2.163 11.447 1.00 89.25 94 VAL A N 1
ATOM 732 C CA . VAL A 1 94 ? -2.358 3.555 10.993 1.00 89.25 94 VAL A CA 1
ATOM 733 C C . VAL A 1 94 ? -1.107 3.718 10.130 1.00 89.25 94 VAL A C 1
ATOM 735 O O . VAL A 1 94 ? -1.153 4.340 9.067 1.00 89.25 94 VAL A O 1
ATOM 738 N N . ARG A 1 95 ? 0.024 3.134 10.545 1.00 88.88 95 ARG A N 1
ATOM 739 C CA . ARG A 1 95 ? 1.269 3.185 9.769 1.00 88.88 95 ARG A CA 1
ATOM 740 C C . ARG A 1 95 ? 1.130 2.469 8.428 1.00 88.88 95 ARG A C 1
ATOM 742 O O . ARG A 1 95 ? 1.559 3.025 7.417 1.00 88.88 95 ARG A O 1
ATOM 749 N N . GLY A 1 96 ? 0.542 1.274 8.411 1.00 90.06 96 GLY A N 1
ATOM 750 C CA . GLY A 1 96 ? 0.309 0.507 7.187 1.00 90.06 96 GLY A CA 1
ATOM 751 C C . GLY A 1 96 ? -0.588 1.267 6.214 1.00 90.06 96 GLY A C 1
ATOM 752 O O . GLY A 1 96 ? -0.216 1.481 5.062 1.00 90.06 96 GLY A O 1
ATOM 753 N N . ALA A 1 97 ? -1.695 1.809 6.711 1.00 88.62 97 ALA A N 1
ATOM 754 C CA . ALA A 1 97 ? -2.652 2.552 5.907 1.00 88.62 97 ALA A CA 1
ATOM 755 C C . ALA A 1 97 ? -2.052 3.851 5.324 1.00 88.62 97 ALA A C 1
ATOM 757 O O . ALA A 1 97 ? -2.209 4.142 4.135 1.00 88.62 97 ALA A O 1
ATOM 758 N N . ASN A 1 98 ? -1.272 4.593 6.120 1.00 87.19 98 ASN A N 1
ATOM 759 C CA . ASN A 1 98 ? -0.509 5.748 5.637 1.00 87.19 98 ASN A CA 1
ATOM 760 C C . ASN A 1 98 ? 0.545 5.352 4.589 1.00 87.19 98 ASN A C 1
ATOM 762 O O . ASN A 1 98 ? 0.774 6.097 3.638 1.00 87.19 98 ASN A O 1
ATOM 766 N N . SER A 1 99 ? 1.192 4.195 4.751 1.00 89.31 99 SER A N 1
ATOM 767 C CA . SER A 1 99 ? 2.209 3.710 3.808 1.00 89.31 99 SER A CA 1
ATOM 768 C C . SER A 1 99 ? 1.589 3.362 2.456 1.00 89.31 99 SER A C 1
ATOM 770 O O . SER A 1 99 ? 2.101 3.800 1.428 1.00 89.31 99 SER A O 1
ATOM 772 N N . VAL A 1 100 ? 0.436 2.682 2.447 1.00 91.00 100 VAL A N 1
ATOM 773 C CA . VAL A 1 100 ? -0.318 2.404 1.213 1.00 91.00 100 VAL A CA 1
ATOM 774 C C . VAL A 1 100 ? -0.722 3.706 0.520 1.00 91.00 100 VAL A C 1
ATOM 776 O O . VAL A 1 100 ? -0.467 3.862 -0.671 1.00 91.00 100 VAL A O 1
ATOM 779 N N . ARG A 1 101 ? -1.268 4.684 1.258 1.00 86.62 101 ARG A N 1
ATOM 780 C CA . ARG A 1 101 ? -1.625 5.997 0.690 1.00 86.62 101 ARG A CA 1
ATOM 781 C C . ARG A 1 101 ? -0.441 6.717 0.064 1.00 86.62 101 ARG A C 1
ATOM 783 O O . ARG A 1 101 ? -0.617 7.362 -0.960 1.00 86.62 101 ARG A O 1
ATOM 790 N N . LYS A 1 102 ? 0.737 6.655 0.684 1.00 87.25 102 LYS A N 1
ATOM 791 C CA . LYS A 1 102 ? 1.949 7.281 0.141 1.00 87.25 102 LYS A CA 1
ATOM 792 C C . LYS A 1 102 ? 2.444 6.577 -1.115 1.00 87.25 102 LYS A C 1
ATOM 794 O O . LYS A 1 102 ? 3.017 7.237 -1.968 1.00 87.25 102 LYS A O 1
ATOM 799 N N . LEU A 1 103 ? 2.210 5.273 -1.236 1.00 91.75 103 LEU A N 1
ATOM 800 C CA . LEU A 1 103 ? 2.689 4.481 -2.360 1.00 91.75 103 LEU A CA 1
ATOM 801 C C . LEU A 1 103 ? 1.808 4.633 -3.606 1.00 91.75 103 LEU A C 1
ATOM 803 O O . LEU A 1 103 ? 2.327 4.914 -4.684 1.00 91.75 103 LEU A O 1
ATOM 807 N N . ILE A 1 104 ? 0.487 4.470 -3.466 1.00 90.06 104 ILE A N 1
ATOM 808 C CA . ILE A 1 104 ? -0.445 4.394 -4.602 1.00 90.06 104 ILE A CA 1
ATOM 809 C C . ILE A 1 104 ? -1.450 5.554 -4.647 1.00 90.06 104 ILE A C 1
ATOM 811 O O . ILE A 1 104 ? -1.833 6.141 -3.632 1.00 90.06 104 ILE A O 1
ATOM 815 N N . ARG A 1 105 ? -1.922 5.882 -5.852 1.00 86.25 105 ARG A N 1
ATOM 816 C CA . ARG A 1 105 ? -2.928 6.921 -6.134 1.00 86.25 105 ARG A CA 1
ATOM 817 C C . ARG A 1 105 ? -4.360 6.410 -5.945 1.00 86.25 105 ARG A C 1
ATOM 819 O O . ARG A 1 105 ? -5.200 6.577 -6.822 1.00 86.25 105 ARG A O 1
ATOM 826 N N . VAL A 1 106 ? -4.646 5.799 -4.797 1.00 79.44 106 VAL A N 1
ATOM 827 C CA . VAL A 1 106 ? -5.982 5.277 -4.462 1.00 79.44 106 VAL A CA 1
ATOM 828 C C . VAL A 1 106 ? -6.533 6.003 -3.234 1.00 79.44 106 VAL A C 1
ATOM 830 O O . VAL A 1 106 ? -5.812 6.260 -2.265 1.00 79.44 106 VAL A O 1
ATOM 833 N N . LYS A 1 107 ? -7.813 6.383 -3.295 1.00 79.38 107 LYS A N 1
ATOM 834 C CA . LYS A 1 107 ? -8.577 6.843 -2.127 1.00 79.38 107 LYS A CA 1
ATOM 835 C C . LYS A 1 107 ? -8.998 5.597 -1.342 1.00 79.38 107 LYS A C 1
ATOM 837 O O . LYS A 1 107 ? -9.301 4.597 -1.962 1.00 79.38 107 LYS A O 1
ATOM 842 N N . ILE A 1 108 ? -8.936 5.626 -0.011 1.00 81.00 108 ILE A N 1
ATOM 843 C CA . ILE A 1 108 ? -9.202 4.462 0.856 1.00 81.00 108 ILE A CA 1
ATOM 844 C C . ILE A 1 108 ? -10.420 4.743 1.747 1.00 81.00 108 ILE A C 1
ATOM 846 O O . ILE A 1 108 ? -10.283 4.819 2.962 1.00 81.00 108 ILE A O 1
ATOM 850 N N . ALA A 1 109 ? -11.599 4.979 1.176 1.00 76.19 109 ALA A N 1
ATOM 851 C CA . ALA A 1 109 ? -12.784 5.391 1.932 1.00 76.19 109 ALA A CA 1
ATOM 852 C C . ALA A 1 109 ? -13.708 4.231 2.341 1.00 76.19 109 ALA A C 1
ATOM 854 O O . ALA A 1 109 ? -14.447 4.361 3.320 1.00 76.19 109 ALA A O 1
ATOM 855 N N . ASP A 1 110 ? -13.702 3.116 1.615 1.00 83.56 110 ASP A N 1
ATOM 856 C CA . ASP A 1 110 ? -14.593 1.976 1.846 1.00 83.56 110 ASP A CA 1
ATOM 857 C C . ASP A 1 110 ? -13.970 0.626 1.431 1.00 83.56 110 ASP A C 1
ATOM 859 O O . ASP A 1 110 ? -12.775 0.529 1.142 1.00 83.56 110 ASP A O 1
ATOM 863 N N . ASP A 1 111 ? -14.774 -0.442 1.454 1.00 87.81 111 ASP A N 1
ATOM 864 C CA . ASP A 1 111 ? -14.340 -1.791 1.073 1.00 87.81 111 ASP A CA 1
ATOM 865 C C . ASP A 1 111 ? -13.917 -1.895 -0.392 1.00 87.81 111 ASP A C 1
ATOM 867 O O . ASP A 1 111 ? -12.955 -2.600 -0.711 1.00 87.81 111 ASP A O 1
ATOM 871 N N . ASN A 1 112 ? -14.617 -1.197 -1.285 1.00 88.50 112 ASN A N 1
ATOM 872 C CA . ASN A 1 112 ? -14.321 -1.229 -2.709 1.00 88.50 112 ASN A CA 1
ATOM 873 C C . ASN A 1 112 ? -12.983 -0.538 -2.993 1.00 88.50 112 ASN A C 1
ATOM 875 O O . ASN A 1 112 ? -12.131 -1.088 -3.691 1.00 88.50 112 ASN A O 1
ATOM 879 N N . ASP A 1 113 ? -12.762 0.610 -2.363 1.00 87.81 113 ASP A N 1
ATOM 880 C CA . ASP A 1 113 ? -11.498 1.334 -2.380 1.00 87.81 113 ASP A CA 1
ATOM 881 C C . ASP A 1 113 ? -10.333 0.483 -1.838 1.00 87.81 113 ASP A C 1
ATOM 883 O O . ASP A 1 113 ? -9.243 0.456 -2.416 1.00 87.81 113 ASP A O 1
ATOM 887 N N . LEU A 1 114 ? -10.551 -0.270 -0.751 1.00 90.69 114 LEU A N 1
ATOM 888 C CA . LEU A 1 114 ? -9.550 -1.202 -0.222 1.00 90.69 114 LEU A CA 1
ATOM 889 C C . LEU A 1 114 ? -9.240 -2.339 -1.206 1.00 90.69 114 LEU A C 1
ATOM 891 O O . LEU A 1 114 ? -8.078 -2.721 -1.351 1.00 90.69 114 LEU A O 1
ATOM 895 N N . ASN A 1 115 ? -10.247 -2.866 -1.904 1.00 93.31 115 ASN A N 1
ATOM 896 C CA . ASN A 1 115 ? -10.045 -3.896 -2.925 1.00 93.31 115 ASN A CA 1
ATOM 897 C C . ASN A 1 115 ? -9.269 -3.349 -4.129 1.00 93.31 115 ASN A C 1
ATOM 899 O O . ASN A 1 115 ? -8.332 -3.994 -4.605 1.00 93.31 115 ASN A O 1
ATOM 903 N N . GLN A 1 116 ? -9.590 -2.133 -4.577 1.00 91.38 116 GLN A N 1
ATOM 904 C CA . GLN A 1 116 ? -8.843 -1.456 -5.635 1.00 91.38 116 GLN A CA 1
ATOM 905 C C . GLN A 1 116 ? -7.387 -1.196 -5.216 1.00 91.38 116 GLN A C 1
ATOM 907 O O . GLN A 1 116 ? -6.458 -1.429 -5.998 1.00 91.38 116 GLN A O 1
ATOM 912 N N . ALA A 1 117 ? -7.168 -0.756 -3.974 1.00 92.69 117 ALA A N 1
ATOM 913 C CA . ALA A 1 117 ? -5.834 -0.588 -3.410 1.00 92.69 117 ALA A CA 1
ATOM 914 C C . ALA A 1 117 ? -5.064 -1.916 -3.400 1.00 92.69 117 ALA A C 1
ATOM 916 O O . ALA A 1 117 ? -3.916 -1.964 -3.840 1.00 92.69 117 ALA A O 1
ATOM 917 N N . GLN A 1 118 ? -5.698 -3.007 -2.965 1.00 95.44 118 GLN A N 1
ATOM 918 C CA . GLN A 1 118 ? -5.088 -4.333 -2.947 1.00 95.44 118 GLN A CA 1
ATOM 919 C C . GLN A 1 118 ? -4.687 -4.801 -4.354 1.00 95.44 118 GLN A C 1
ATOM 921 O O . GLN A 1 118 ? -3.575 -5.299 -4.536 1.00 95.44 118 GLN A O 1
ATOM 926 N N . GLU A 1 119 ? -5.542 -4.616 -5.361 1.00 95.12 119 GLU A N 1
ATOM 927 C CA . GLU A 1 119 ? -5.221 -5.007 -6.739 1.00 95.12 119 GLU A CA 1
ATOM 928 C C . GLU A 1 119 ? -4.096 -4.150 -7.346 1.00 95.12 119 GLU A C 1
ATOM 930 O O . GLU A 1 119 ? -3.191 -4.670 -8.008 1.00 95.12 119 GLU A O 1
ATOM 935 N N . SER A 1 120 ? -4.074 -2.852 -7.030 1.00 93.94 120 SER A N 1
ATOM 936 C CA . SER A 1 120 ? -2.986 -1.944 -7.422 1.00 93.94 120 SER A CA 1
ATOM 937 C C . SER A 1 120 ? -1.649 -2.378 -6.812 1.00 93.94 120 SER A C 1
ATOM 939 O O . SER A 1 120 ? -0.626 -2.410 -7.499 1.00 93.94 120 SER A O 1
ATOM 941 N N . LEU A 1 121 ? -1.647 -2.774 -5.533 1.00 96.12 121 LEU A N 1
ATOM 942 C CA . LEU A 1 121 ? -0.461 -3.287 -4.843 1.00 96.12 121 LEU A 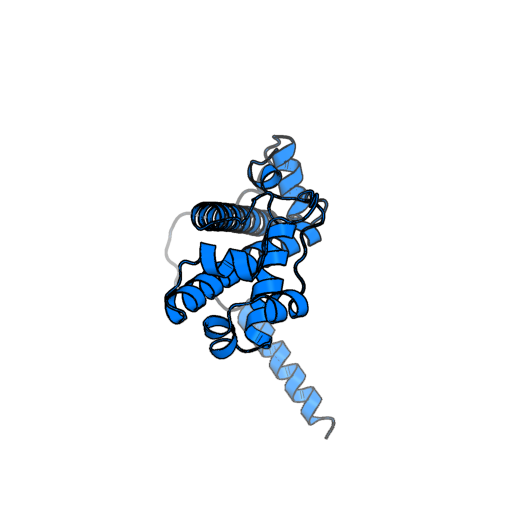CA 1
ATOM 943 C C . LEU A 1 121 ? 0.024 -4.604 -5.463 1.00 96.12 121 LEU A C 1
ATOM 945 O O . LEU A 1 121 ? 1.216 -4.742 -5.736 1.00 96.12 121 LEU A O 1
ATOM 949 N N . LYS A 1 122 ? -0.884 -5.550 -5.753 1.00 96.62 122 LYS A N 1
ATOM 950 C CA . LYS A 1 122 ? -0.544 -6.821 -6.422 1.00 96.62 122 LYS A CA 1
ATOM 951 C C . LYS A 1 122 ? 0.099 -6.581 -7.781 1.00 96.62 122 LYS A C 1
ATOM 953 O O . LYS A 1 122 ? 1.119 -7.197 -8.098 1.00 96.62 122 LYS A O 1
ATOM 958 N N . THR A 1 123 ? -0.489 -5.687 -8.570 1.00 95.38 123 THR A N 1
ATOM 959 C CA . THR A 1 123 ? 0.005 -5.339 -9.904 1.00 95.38 123 THR A CA 1
ATOM 960 C C . THR A 1 123 ? 1.385 -4.693 -9.814 1.00 95.38 123 THR A C 1
ATOM 962 O O . THR A 1 123 ? 2.313 -5.129 -10.497 1.00 95.38 123 THR A O 1
ATOM 965 N N . THR A 1 124 ? 1.552 -3.740 -8.894 1.00 95.12 124 THR A N 1
ATOM 966 C CA . THR A 1 124 ? 2.825 -3.058 -8.623 1.00 95.12 124 THR A CA 1
ATOM 967 C C . THR A 1 124 ? 3.920 -4.047 -8.217 1.00 95.12 124 THR A C 1
ATOM 969 O O . THR A 1 124 ? 4.973 -4.101 -8.853 1.00 95.12 124 THR A O 1
ATOM 972 N N . ALA A 1 125 ? 3.660 -4.887 -7.210 1.00 96.62 125 ALA A N 1
ATOM 973 C CA . ALA A 1 125 ? 4.626 -5.867 -6.719 1.00 96.62 125 ALA A CA 1
ATOM 974 C C . ALA A 1 125 ? 5.003 -6.885 -7.805 1.00 96.62 125 ALA A C 1
ATOM 976 O O . ALA A 1 125 ? 6.180 -7.162 -8.029 1.00 96.62 125 ALA A O 1
ATOM 977 N N . ARG A 1 126 ? 4.013 -7.419 -8.536 1.00 96.25 126 ARG A N 1
ATOM 978 C CA . ARG A 1 126 ? 4.253 -8.368 -9.634 1.00 96.25 126 ARG A CA 1
ATOM 979 C C . ARG A 1 126 ? 5.121 -7.751 -10.727 1.00 96.25 126 ARG A C 1
ATOM 981 O O . ARG A 1 126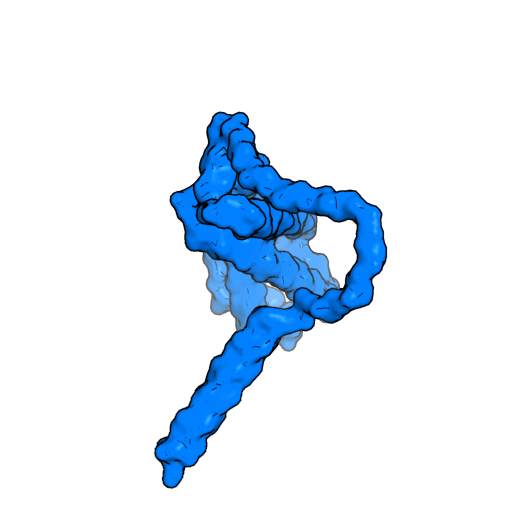 ? 6.008 -8.429 -11.243 1.00 96.25 126 ARG A O 1
ATOM 988 N N . PHE A 1 127 ? 4.860 -6.499 -11.092 1.00 95.44 127 PHE A N 1
ATOM 989 C CA . PHE A 1 127 ? 5.615 -5.801 -12.122 1.00 95.44 127 PHE A CA 1
ATOM 990 C C . PHE A 1 127 ? 7.068 -5.575 -11.706 1.00 95.44 127 PHE A C 1
ATOM 992 O O . PHE A 1 127 ? 7.967 -6.025 -12.415 1.00 95.44 127 PHE A O 1
ATOM 999 N N . PHE A 1 128 ? 7.312 -4.952 -10.549 1.00 95.81 128 PHE A N 1
ATOM 1000 C CA . PHE A 1 128 ? 8.680 -4.660 -10.118 1.00 95.81 128 PHE A CA 1
ATOM 1001 C C . PHE A 1 128 ? 9.477 -5.924 -9.805 1.00 95.81 128 PHE A C 1
ATOM 1003 O O . PHE A 1 128 ? 10.649 -5.984 -10.154 1.00 95.81 128 PHE A O 1
ATOM 1010 N N . ARG A 1 129 ? 8.841 -6.987 -9.294 1.00 96.81 129 ARG A N 1
ATOM 1011 C CA . ARG A 1 129 ? 9.495 -8.297 -9.152 1.00 96.81 129 ARG A CA 1
ATOM 1012 C C . ARG A 1 129 ? 9.985 -8.847 -10.492 1.00 96.81 129 ARG A C 1
ATOM 1014 O O . ARG A 1 129 ? 11.100 -9.348 -10.575 1.00 96.81 129 ARG A O 1
ATOM 1021 N N . ARG A 1 130 ? 9.170 -8.737 -11.549 1.00 95.44 130 ARG A N 1
ATOM 1022 C CA . ARG A 1 130 ? 9.563 -9.158 -12.906 1.00 95.44 130 ARG A CA 1
ATOM 1023 C C . ARG A 1 130 ? 10.678 -8.288 -13.478 1.00 95.44 130 ARG A C 1
ATOM 1025 O O . ARG A 1 130 ? 11.589 -8.827 -14.088 1.00 95.44 130 ARG A O 1
ATOM 1032 N N . VAL A 1 131 ? 10.607 -6.968 -13.290 1.00 94.69 131 VAL A N 1
ATOM 1033 C CA . VAL A 1 131 ? 11.670 -6.043 -13.722 1.00 94.69 131 VAL A CA 1
ATOM 1034 C C . VAL A 1 131 ? 12.989 -6.396 -13.039 1.00 94.69 131 VAL A C 1
ATOM 1036 O O . VAL A 1 131 ? 13.994 -6.525 -13.724 1.00 94.69 131 VAL A O 1
ATOM 1039 N N . THR A 1 132 ? 12.990 -6.599 -11.722 1.00 96.12 132 THR A N 1
ATOM 1040 C CA . THR A 1 132 ? 14.201 -6.961 -10.977 1.00 96.12 132 THR A CA 1
ATOM 1041 C C . THR A 1 132 ? 14.776 -8.294 -11.457 1.00 96.12 132 THR A C 1
ATOM 1043 O O . THR A 1 132 ? 15.948 -8.343 -11.811 1.00 96.12 132 THR A O 1
ATOM 1046 N N . ALA A 1 133 ? 13.949 -9.339 -11.570 1.00 96.50 133 ALA A N 1
ATOM 1047 C CA . ALA A 1 133 ? 14.403 -10.657 -12.022 1.00 96.50 133 ALA A CA 1
ATOM 1048 C C . ALA A 1 133 ? 14.987 -10.634 -13.448 1.00 96.50 133 ALA A C 1
ATOM 1050 O O . ALA A 1 133 ? 16.018 -11.239 -13.717 1.00 96.50 133 ALA A O 1
ATOM 1051 N N . GLU A 1 134 ? 14.361 -9.907 -14.374 1.00 95.19 134 GLU A N 1
ATOM 1052 C CA . GLU A 1 134 ? 14.870 -9.806 -15.745 1.00 95.19 134 GLU A CA 1
ATOM 1053 C C . GLU A 1 134 ? 16.141 -8.954 -15.835 1.00 95.19 134 GLU A C 1
ATOM 1055 O O . GLU A 1 134 ? 17.049 -9.271 -16.599 1.00 95.19 134 GLU A O 1
ATOM 1060 N N . ALA A 1 135 ? 16.241 -7.893 -15.036 1.00 95.38 135 ALA A N 1
ATOM 1061 C CA . ALA A 1 135 ? 17.445 -7.077 -14.970 1.00 95.38 135 ALA A CA 1
ATOM 1062 C C . ALA A 1 135 ? 18.645 -7.891 -14.458 1.00 95.38 135 ALA A C 1
ATOM 1064 O O . ALA A 1 135 ? 19.742 -7.764 -15.002 1.00 95.38 135 ALA A O 1
ATOM 1065 N N . GLU A 1 136 ? 18.415 -8.787 -13.493 1.00 95.50 136 GLU A N 1
ATOM 1066 C CA . GLU A 1 136 ? 19.402 -9.768 -13.031 1.00 95.50 136 GLU A CA 1
ATOM 1067 C C . GLU A 1 136 ? 19.813 -10.737 -14.150 1.00 95.50 136 GLU A C 1
ATOM 1069 O O . GLU A 1 136 ? 21.008 -10.896 -14.402 1.00 95.50 136 GLU A O 1
ATOM 1074 N N . GLU A 1 137 ? 18.854 -11.324 -14.882 1.00 95.75 137 GLU A N 1
ATOM 1075 C CA . GLU A 1 137 ? 19.143 -12.202 -16.032 1.00 95.75 137 GLU A CA 1
ATOM 1076 C C . GLU A 1 137 ? 19.986 -11.499 -17.110 1.00 95.75 137 GLU A C 1
ATOM 1078 O O . GLU A 1 137 ? 20.814 -12.124 -17.774 1.00 95.75 137 GLU A O 1
ATOM 1083 N N . MET A 1 138 ? 19.790 -10.192 -17.277 1.00 93.50 138 MET A N 1
ATOM 1084 C CA . MET A 1 138 ? 20.484 -9.365 -18.263 1.00 93.50 138 MET A CA 1
ATOM 1085 C C . MET A 1 138 ? 21.749 -8.687 -17.723 1.00 93.50 138 MET A C 1
ATOM 1087 O O . MET A 1 138 ? 22.445 -8.027 -18.493 1.00 93.50 138 MET A O 1
ATOM 1091 N N . SER A 1 139 ? 22.064 -8.848 -16.432 1.00 95.06 139 SER A N 1
ATOM 1092 C CA . SER A 1 139 ? 23.185 -8.178 -15.753 1.00 95.06 139 SER A CA 1
ATOM 1093 C C . SER A 1 139 ? 23.183 -6.648 -15.921 1.00 95.06 139 SER A C 1
ATOM 1095 O O . SER A 1 139 ? 24.225 -6.029 -16.141 1.00 95.06 139 SER A O 1
ATOM 1097 N N . ILE A 1 140 ? 22.006 -6.027 -15.818 1.00 95.44 140 ILE A N 1
ATOM 1098 C CA . ILE A 1 140 ? 21.813 -4.568 -15.858 1.00 95.44 140 ILE A CA 1
ATOM 1099 C C . ILE A 1 140 ? 21.052 -4.086 -14.618 1.00 95.44 140 ILE A C 1
ATOM 1101 O O . ILE A 1 140 ? 20.417 -4.872 -13.923 1.00 95.44 140 ILE A O 1
ATOM 1105 N N . GLY A 1 141 ? 21.080 -2.779 -14.342 1.00 95.00 141 GLY A N 1
ATOM 1106 C CA . GLY A 1 141 ? 20.277 -2.193 -13.262 1.00 95.00 141 GLY A CA 1
ATOM 1107 C C . GLY A 1 141 ? 18.763 -2.277 -13.551 1.00 95.00 141 GLY A C 1
ATOM 1108 O O . GLY A 1 141 ? 18.356 -1.991 -14.686 1.00 95.00 141 GLY A O 1
ATOM 1109 N N . PRO A 1 142 ? 17.903 -2.617 -12.570 1.00 95.88 142 PRO A N 1
ATOM 1110 C CA . PRO A 1 142 ? 16.445 -2.658 -12.742 1.00 95.88 142 PRO A CA 1
ATOM 1111 C C . PRO A 1 142 ? 15.841 -1.368 -13.313 1.00 95.88 142 PRO A C 1
ATOM 1113 O O . PRO A 1 142 ? 14.946 -1.408 -14.160 1.00 95.88 142 PRO A O 1
ATOM 1116 N N . PHE A 1 143 ? 16.351 -0.209 -12.907 1.00 95.31 143 PHE A N 1
ATOM 1117 C CA . PHE A 1 143 ? 15.906 1.091 -13.391 1.00 95.31 143 PHE A CA 1
ATOM 1118 C C . PHE A 1 143 ? 16.343 1.333 -14.827 1.00 95.31 143 PHE A C 1
ATOM 1120 O O . PHE A 1 143 ? 15.571 1.878 -15.614 1.00 95.31 143 PHE A O 1
ATOM 1127 N N . ARG A 1 144 ? 17.536 0.863 -15.202 1.00 94.38 144 ARG A N 1
ATOM 1128 C CA . ARG A 1 144 ? 17.994 0.900 -16.593 1.00 94.38 144 ARG A CA 1
ATOM 1129 C C . ARG A 1 144 ? 17.055 0.088 -17.482 1.00 94.38 144 ARG A C 1
ATOM 1131 O O . ARG A 1 144 ? 16.598 0.608 -18.495 1.00 94.38 144 ARG A O 1
ATOM 1138 N N . LEU A 1 145 ? 16.709 -1.137 -17.075 1.00 93.62 145 LEU A N 1
ATOM 1139 C CA . LEU A 1 145 ? 15.737 -1.970 -17.792 1.00 93.62 145 LEU A CA 1
ATOM 1140 C C . LEU A 1 145 ? 14.375 -1.268 -17.913 1.00 93.62 145 LEU A C 1
ATOM 1142 O O . LEU A 1 145 ? 13.771 -1.251 -18.988 1.00 93.62 145 LEU A O 1
ATOM 1146 N N . LEU A 1 146 ? 13.898 -0.654 -16.826 1.00 92.31 146 LEU A N 1
ATOM 1147 C CA . LEU A 1 146 ? 12.655 0.114 -16.824 1.00 92.31 146 LEU A CA 1
ATOM 1148 C C . LEU A 1 146 ? 12.709 1.300 -17.802 1.00 92.31 146 LEU A C 1
ATOM 1150 O O . LEU A 1 146 ? 11.769 1.484 -18.574 1.00 92.31 146 LEU A O 1
ATOM 1154 N N . GLN A 1 147 ? 13.797 2.077 -17.815 1.00 91.38 147 GLN A N 1
ATOM 1155 C CA . GLN A 1 147 ? 13.997 3.185 -18.755 1.00 91.38 147 GLN A CA 1
ATOM 1156 C C . GLN A 1 147 ? 13.962 2.707 -20.204 1.00 91.38 147 GLN A C 1
ATOM 1158 O O . GLN A 1 147 ? 13.223 3.268 -21.012 1.00 91.38 147 GLN A O 1
ATOM 1163 N N . THR A 1 148 ? 14.666 1.621 -20.525 1.00 89.56 148 THR A N 1
ATOM 1164 C CA . THR A 1 148 ? 14.674 1.111 -21.899 1.00 89.56 148 THR A CA 1
ATOM 1165 C C . THR A 1 148 ? 13.279 0.669 -22.354 1.00 89.56 148 THR A C 1
ATOM 1167 O O . THR A 1 148 ? 12.868 0.949 -23.480 1.00 89.56 148 THR A O 1
ATOM 1170 N N . ARG A 1 149 ? 12.482 0.084 -21.447 1.00 88.62 149 ARG A N 1
ATOM 1171 C CA . ARG A 1 149 ? 11.064 -0.220 -21.705 1.00 88.62 149 ARG A CA 1
ATOM 1172 C C . ARG A 1 149 ? 10.204 1.029 -21.883 1.00 88.62 149 ARG A C 1
ATOM 1174 O O . ARG A 1 149 ? 9.284 1.010 -22.699 1.00 88.62 149 ARG A O 1
ATOM 1181 N N . ARG A 1 150 ? 10.467 2.113 -21.139 1.00 86.12 150 ARG A N 1
ATOM 1182 C CA . ARG A 1 150 ? 9.744 3.392 -21.297 1.00 86.12 150 ARG A CA 1
ATOM 1183 C C . ARG A 1 150 ? 9.930 3.966 -22.700 1.00 86.12 150 ARG A C 1
ATOM 1185 O O . ARG A 1 150 ? 8.962 4.488 -23.247 1.00 86.12 150 ARG A O 1
ATOM 1192 N N . GLU A 1 151 ? 11.135 3.835 -23.245 1.00 83.94 151 GLU A N 1
ATOM 1193 C CA . GLU A 1 151 ? 11.555 4.338 -24.559 1.00 83.94 151 GLU A CA 1
ATOM 1194 C C . GLU A 1 151 ? 11.129 3.429 -25.727 1.00 83.94 151 GLU A C 1
ATOM 1196 O O . GLU A 1 151 ? 11.385 3.746 -26.885 1.00 83.94 151 GLU A O 1
ATOM 1201 N N . GLY A 1 152 ? 10.471 2.296 -25.446 1.00 75.31 152 GLY A N 1
ATOM 1202 C CA . GLY A 1 152 ? 10.028 1.344 -26.470 1.00 75.31 152 GLY A CA 1
ATOM 1203 C C . GLY A 1 152 ? 11.170 0.556 -27.120 1.00 75.31 152 GLY A C 1
ATOM 1204 O O . GLY A 1 152 ? 10.956 -0.135 -28.116 1.00 75.31 152 GLY A O 1
ATOM 1205 N N . GLN A 1 153 ? 12.378 0.631 -26.563 1.00 63.09 153 GLN A N 1
ATOM 1206 C CA . GLN A 1 153 ? 13.535 -0.094 -27.063 1.00 63.09 153 GLN A CA 1
ATOM 1207 C C . GLN A 1 153 ? 13.518 -1.531 -26.531 1.00 63.09 153 GLN A C 1
ATOM 1209 O O . GLN A 1 153 ? 13.339 -1.785 -25.337 1.00 63.09 153 GLN A O 1
ATOM 1214 N N . ARG A 1 154 ? 13.714 -2.504 -27.425 1.00 57.75 154 ARG A N 1
ATOM 1215 C CA . ARG A 1 154 ? 13.968 -3.889 -27.021 1.00 57.75 154 ARG A CA 1
ATOM 1216 C C . ARG A 1 154 ? 15.443 -4.009 -26.676 1.00 57.75 154 ARG A C 1
ATOM 1218 O O . ARG A 1 154 ? 16.284 -3.899 -27.564 1.00 57.75 154 ARG A O 1
ATOM 1225 N N . LEU A 1 155 ? 15.756 -4.260 -25.408 1.00 57.72 155 LEU A N 1
ATOM 1226 C CA . LEU A 1 155 ? 17.089 -4.738 -25.073 1.00 57.72 155 LEU A CA 1
ATOM 1227 C C . LEU A 1 155 ? 17.235 -6.132 -25.674 1.00 57.72 155 LEU A C 1
ATOM 1229 O O . LEU A 1 155 ? 16.445 -7.031 -25.389 1.00 57.72 155 LEU A O 1
ATOM 1233 N N . ILE A 1 156 ? 18.224 -6.292 -26.544 1.00 55.59 156 ILE A N 1
ATOM 1234 C CA . ILE A 1 156 ? 18.616 -7.604 -27.040 1.00 55.59 156 ILE A CA 1
ATOM 1235 C C . ILE A 1 156 ? 19.182 -8.336 -25.825 1.00 55.59 156 ILE A C 1
ATOM 1237 O O . ILE A 1 156 ? 20.252 -7.978 -25.333 1.00 55.59 156 ILE A O 1
ATOM 1241 N N . SER A 1 157 ? 18.438 -9.307 -25.290 1.00 54.19 157 SER A N 1
ATOM 1242 C CA . SER A 1 157 ? 18.974 -10.183 -24.252 1.00 54.19 157 SER A CA 1
ATOM 1243 C C . SER A 1 157 ? 20.261 -10.813 -24.786 1.00 54.19 157 SER A C 1
ATOM 1245 O O . SER A 1 157 ? 20.252 -11.291 -25.928 1.00 54.19 157 SER A O 1
ATOM 1247 N N . PRO A 1 158 ? 21.360 -10.836 -24.010 1.00 47.56 158 PRO A N 1
ATOM 1248 C CA . PRO A 1 158 ? 22.512 -11.630 -24.398 1.00 47.56 158 PRO A CA 1
ATOM 1249 C C . PRO A 1 158 ? 22.012 -13.057 -24.624 1.00 47.56 158 PRO A C 1
ATOM 1251 O O . PRO A 1 158 ? 21.275 -13.601 -23.797 1.00 47.56 158 PRO A O 1
ATOM 1254 N N . ALA A 1 159 ? 22.313 -13.610 -25.801 1.00 46.81 159 ALA A N 1
ATOM 1255 C CA . ALA A 1 159 ? 21.850 -14.930 -26.193 1.00 46.81 159 ALA A CA 1
ATOM 1256 C C . ALA A 1 159 ? 22.117 -15.908 -25.046 1.00 46.81 159 ALA A C 1
ATOM 1258 O O . ALA A 1 159 ? 23.259 -16.044 -24.600 1.00 46.81 159 ALA A O 1
ATOM 1259 N N . LYS A 1 160 ? 21.064 -16.579 -24.556 1.00 51.91 160 LYS A N 1
ATOM 1260 C CA . LYS A 1 160 ? 21.245 -17.718 -23.654 1.00 51.91 160 LYS A CA 1
ATOM 1261 C C . LYS A 1 160 ? 22.233 -18.656 -24.357 1.00 51.91 160 LYS A C 1
ATOM 1263 O O . LYS A 1 160 ? 21.946 -19.016 -25.503 1.00 51.91 160 LYS A O 1
ATOM 1268 N N . PRO A 1 161 ? 23.380 -19.019 -23.751 1.00 41.03 161 PRO A N 1
ATOM 1269 C CA . PRO A 1 161 ? 24.291 -19.964 -24.378 1.00 41.03 161 PRO A CA 1
ATOM 1270 C C . PRO A 1 161 ? 23.482 -21.218 -24.704 1.00 41.03 161 PRO A C 1
ATOM 1272 O O . PRO A 1 161 ? 22.796 -21.770 -23.838 1.00 41.03 161 PRO A O 1
ATOM 1275 N N . GLY A 1 162 ? 23.451 -21.561 -25.993 1.00 40.09 162 GLY A N 1
ATOM 1276 C CA . GLY A 1 162 ? 22.574 -22.588 -26.534 1.00 40.09 162 GLY A CA 1
ATOM 1277 C C . GLY A 1 162 ? 22.718 -23.886 -25.750 1.00 40.09 162 GLY A C 1
ATOM 1278 O O . GLY A 1 162 ? 23.828 -24.308 -25.439 1.00 40.09 162 GLY A O 1
ATOM 1279 N N . LYS A 1 163 ? 21.592 -24.526 -25.425 1.00 40.97 163 LYS A N 1
ATOM 1280 C CA . LYS A 1 163 ? 21.614 -25.907 -24.942 1.00 40.97 163 LYS A CA 1
ATOM 1281 C C . LYS A 1 163 ? 22.145 -26.791 -26.078 1.00 40.97 163 LYS A C 1
ATOM 1283 O O . LYS A 1 163 ? 21.472 -26.853 -27.110 1.00 40.97 163 LYS A O 1
ATOM 1288 N N . PRO A 1 164 ? 23.282 -27.493 -25.933 1.00 37.19 164 PRO A N 1
ATOM 1289 C CA . PRO A 1 164 ? 23.596 -28.572 -26.852 1.00 37.19 164 PRO A CA 1
ATOM 1290 C C . PRO A 1 164 ? 22.613 -29.729 -26.623 1.00 37.19 164 PRO A C 1
ATOM 1292 O O . PRO A 1 164 ? 22.268 -30.079 -25.493 1.00 37.19 164 PRO A O 1
ATOM 1295 N N . SER A 1 165 ? 22.123 -30.274 -27.731 1.00 35.50 165 SER A N 1
ATOM 1296 C CA . SER A 1 165 ? 21.149 -31.361 -27.805 1.00 35.50 165 SER A CA 1
ATOM 1297 C C . SER A 1 165 ? 21.786 -32.715 -27.433 1.00 35.50 165 SER A C 1
ATOM 1299 O O . SER A 1 165 ? 22.748 -33.129 -28.069 1.00 35.50 165 SER A O 1
ATOM 1301 N N . ASN A 1 166 ? 21.203 -33.367 -26.420 1.00 39.31 166 ASN A N 1
ATOM 1302 C CA . ASN A 1 166 ? 21.161 -34.794 -26.047 1.00 39.31 166 ASN A CA 1
ATOM 1303 C C . ASN A 1 166 ? 22.288 -35.776 -26.454 1.00 39.31 166 ASN A C 1
ATOM 1305 O O . ASN A 1 166 ? 22.291 -36.302 -27.563 1.00 39.31 166 ASN A O 1
ATOM 1309 N N . ALA A 1 167 ? 23.060 -36.216 -25.449 1.00 32.50 167 ALA A N 1
ATOM 1310 C CA . ALA A 1 167 ? 23.361 -37.628 -25.145 1.00 32.50 167 ALA A CA 1
ATOM 1311 C C . ALA A 1 167 ? 23.725 -37.753 -23.639 1.00 32.50 167 ALA A C 1
ATOM 1313 O O . ALA A 1 167 ? 24.180 -36.766 -23.055 1.00 32.50 167 ALA A O 1
ATOM 1314 N N . PRO A 1 168 ? 23.476 -38.894 -22.963 1.00 43.84 168 PRO A N 1
ATOM 1315 C CA . PRO A 1 168 ? 23.393 -38.952 -21.505 1.00 43.84 168 PRO A CA 1
ATOM 1316 C C . PRO A 1 168 ? 24.775 -39.072 -20.855 1.00 43.84 168 PRO A C 1
ATOM 1318 O O . PRO A 1 168 ? 25.540 -39.977 -21.175 1.00 43.84 168 PRO A O 1
ATOM 1321 N N . VAL A 1 169 ? 25.065 -38.210 -19.879 1.00 36.59 169 VAL A N 1
ATOM 1322 C CA . VAL A 1 169 ? 26.201 -38.386 -18.968 1.00 36.59 169 VAL A CA 1
ATOM 1323 C C . VAL A 1 169 ? 25.718 -38.115 -17.546 1.00 36.59 169 VAL A C 1
ATOM 1325 O O . VAL A 1 169 ? 25.261 -37.024 -17.211 1.00 36.59 169 VAL A O 1
ATOM 1328 N N . PHE A 1 170 ? 25.777 -39.160 -16.723 1.00 42.34 170 PHE A N 1
ATOM 1329 C CA . PHE A 1 170 ? 25.634 -39.106 -15.272 1.00 42.34 170 PHE A CA 1
ATOM 1330 C C . PHE A 1 170 ? 26.584 -38.056 -14.676 1.00 42.34 170 PHE A C 1
ATOM 1332 O O . PHE A 1 170 ? 27.775 -38.085 -14.972 1.00 42.34 170 PHE A O 1
ATOM 1339 N N . GLY A 1 171 ? 26.111 -37.199 -13.765 1.00 35.75 171 GLY A N 1
ATOM 1340 C CA . GLY A 1 171 ? 27.035 -36.422 -12.932 1.00 35.75 171 GLY A CA 1
ATOM 1341 C C . GLY A 1 171 ? 26.461 -35.156 -12.307 1.00 35.75 171 GLY A C 1
ATOM 1342 O O . GLY A 1 171 ? 26.201 -34.172 -12.982 1.00 35.75 171 GLY A O 1
ATOM 1343 N N . ARG A 1 172 ? 26.308 -35.212 -10.984 1.00 46.94 172 ARG A N 1
ATOM 1344 C CA . ARG A 1 172 ? 26.012 -34.145 -10.012 1.00 46.94 172 ARG A CA 1
ATOM 1345 C C . ARG A 1 172 ? 26.658 -32.784 -10.334 1.00 46.94 172 ARG A C 1
ATOM 1347 O O . ARG A 1 172 ? 27.833 -32.731 -10.671 1.00 46.94 172 ARG A O 1
ATOM 1354 N N . GLY A 1 173 ? 25.938 -31.686 -10.077 1.00 36.78 173 GLY A N 1
ATOM 1355 C CA . GLY A 1 173 ? 26.502 -30.337 -10.229 1.00 36.78 173 GLY A CA 1
ATOM 1356 C C . GLY A 1 173 ? 25.682 -29.177 -9.656 1.00 36.78 173 GLY A C 1
ATOM 1357 O O . GLY A 1 173 ? 25.711 -28.091 -10.218 1.00 36.78 173 GLY A O 1
ATOM 1358 N N . GLY A 1 174 ? 24.944 -29.375 -8.561 1.00 39.34 174 GLY A N 1
ATOM 1359 C CA . GLY A 1 174 ? 24.383 -28.281 -7.758 1.00 39.34 174 GLY A CA 1
ATOM 1360 C C . GLY A 1 174 ? 25.148 -28.190 -6.442 1.00 39.34 174 GLY A C 1
ATOM 1361 O O . GLY A 1 174 ? 24.914 -29.006 -5.559 1.00 39.34 174 GLY A O 1
ATOM 1362 N N . GLY A 1 175 ? 26.109 -27.271 -6.318 1.00 43.59 175 GLY A N 1
ATOM 1363 C CA . GLY A 1 175 ? 26.919 -27.201 -5.092 1.00 43.59 175 GLY A CA 1
ATOM 1364 C C . GLY A 1 175 ? 27.801 -25.969 -4.894 1.00 43.59 175 GLY A C 1
ATOM 1365 O O . GLY A 1 175 ? 28.244 -25.727 -3.776 1.00 43.59 175 GLY A O 1
ATOM 1366 N N . HIS A 1 176 ? 28.041 -25.139 -5.911 1.00 48.00 176 HIS A N 1
ATOM 1367 C CA . HIS A 1 176 ? 29.059 -24.089 -5.774 1.00 48.00 176 HIS A CA 1
ATOM 1368 C C . HIS A 1 176 ? 28.652 -22.883 -4.909 1.00 48.00 176 HIS A C 1
ATOM 1370 O O . HIS A 1 176 ? 29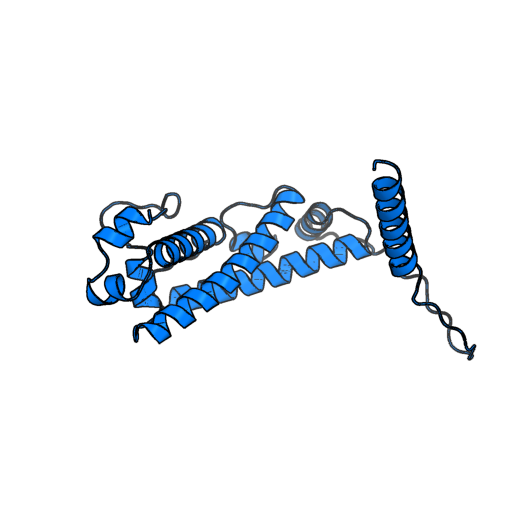.521 -22.287 -4.275 1.00 48.00 176 HIS A O 1
ATOM 1376 N N . TYR A 1 177 ? 27.361 -22.546 -4.806 1.00 44.84 177 TYR A N 1
ATOM 1377 C CA . TYR A 1 177 ? 26.922 -21.437 -3.942 1.00 44.84 177 TYR A CA 1
ATOM 1378 C C . TYR A 1 177 ? 26.755 -21.844 -2.471 1.00 44.84 177 TYR A C 1
ATOM 1380 O O . TYR A 1 177 ? 27.017 -21.035 -1.583 1.00 44.84 177 TYR A O 1
ATOM 1388 N N . GLN A 1 178 ? 26.410 -23.105 -2.197 1.00 51.69 178 GLN A N 1
ATOM 1389 C CA . GLN A 1 178 ? 26.251 -23.611 -0.828 1.00 51.69 178 GLN A CA 1
ATOM 1390 C C . GLN A 1 178 ? 27.602 -23.885 -0.153 1.00 51.69 178 GLN A C 1
ATOM 1392 O O . GLN A 1 178 ? 27.784 -23.540 1.012 1.00 51.69 178 GLN A O 1
ATOM 1397 N N . LEU A 1 179 ? 28.593 -24.388 -0.903 1.00 53.53 179 LEU A N 1
ATOM 1398 C CA . LEU A 1 179 ? 29.951 -24.593 -0.385 1.00 53.53 179 LEU A CA 1
ATOM 1399 C C . LEU A 1 179 ? 30.647 -23.281 -0.011 1.00 53.53 179 LEU A C 1
ATOM 1401 O O . LEU A 1 179 ? 31.319 -23.228 1.016 1.00 53.53 179 LEU A O 1
ATOM 1405 N N . LYS A 1 180 ? 30.455 -22.203 -0.785 1.00 56.66 180 LYS A N 1
ATOM 1406 C CA . LYS A 1 180 ? 31.067 -20.903 -0.466 1.00 56.66 180 LYS A CA 1
ATOM 1407 C C . LYS A 1 180 ? 30.484 -20.282 0.806 1.00 56.66 180 LYS A C 1
ATOM 1409 O O . LYS A 1 180 ? 31.240 -19.749 1.612 1.00 56.66 180 LYS A O 1
ATOM 1414 N N . GLN A 1 181 ? 29.170 -20.390 1.019 1.00 56.34 181 GLN A N 1
ATOM 1415 C CA . GLN A 1 181 ? 28.542 -19.886 2.247 1.00 56.34 181 GLN A CA 1
ATOM 1416 C C . GLN A 1 181 ? 28.926 -20.717 3.477 1.00 56.34 181 GLN A C 1
ATOM 1418 O O . GLN A 1 181 ? 29.188 -20.154 4.537 1.00 56.34 181 GLN A O 1
ATOM 1423 N N . GLN A 1 182 ? 29.050 -22.039 3.330 1.00 61.62 182 GLN A N 1
ATOM 1424 C CA . GLN A 1 182 ? 29.466 -22.906 4.433 1.00 61.62 182 GLN A CA 1
ATOM 1425 C C . GLN A 1 182 ? 30.950 -22.724 4.795 1.00 61.62 182 GLN A C 1
ATOM 1427 O O . GLN A 1 182 ? 31.306 -22.763 5.971 1.00 61.62 182 GLN A O 1
ATOM 1432 N N . GLN A 1 183 ? 31.813 -22.443 3.813 1.00 67.94 183 GLN A N 1
ATOM 1433 C CA . GLN A 1 183 ? 33.219 -22.101 4.058 1.00 67.94 183 GLN A CA 1
ATOM 1434 C C . GLN A 1 183 ? 33.374 -20.755 4.781 1.00 67.94 183 GLN A C 1
ATOM 1436 O O . GLN A 1 183 ? 34.145 -20.671 5.735 1.00 67.94 183 GLN A O 1
ATOM 1441 N N . LEU A 1 184 ? 32.605 -19.730 4.393 1.00 67.75 184 LEU A N 1
ATOM 1442 C CA . LEU A 1 184 ? 32.590 -18.427 5.074 1.00 67.75 184 LEU A CA 1
ATOM 1443 C C . LEU A 1 184 ? 32.103 -18.533 6.526 1.00 67.75 184 LEU A C 1
ATOM 1445 O O . LEU A 1 184 ? 32.694 -17.930 7.421 1.00 67.75 184 LEU A O 1
ATOM 1449 N N . TYR A 1 185 ? 31.072 -19.344 6.775 1.00 69.88 185 TYR A N 1
ATOM 1450 C CA . TYR A 1 185 ? 30.554 -19.580 8.123 1.00 69.88 185 TYR A CA 1
ATOM 1451 C C . TYR A 1 185 ? 31.574 -20.299 9.023 1.00 69.88 185 TYR A C 1
ATOM 1453 O O . TYR A 1 185 ? 31.814 -19.885 10.158 1.00 69.88 185 TYR A O 1
ATOM 1461 N N . ASN A 1 186 ? 32.243 -21.331 8.500 1.00 77.19 186 ASN A N 1
ATOM 1462 C CA . ASN A 1 186 ? 33.262 -22.070 9.250 1.00 77.19 186 ASN A CA 1
ATOM 1463 C C . ASN A 1 186 ? 34.511 -21.220 9.537 1.00 77.19 186 ASN A C 1
ATOM 1465 O O . ASN A 1 186 ? 35.118 -21.358 10.599 1.00 77.19 186 ASN A O 1
ATOM 1469 N N . GLN A 1 187 ? 34.875 -20.311 8.627 1.00 74.31 187 GLN A N 1
ATOM 1470 C CA . GLN A 1 187 ? 35.998 -19.396 8.830 1.00 74.31 187 GLN A CA 1
ATOM 1471 C C . GLN A 1 187 ? 35.705 -18.355 9.926 1.00 74.31 187 GLN A C 1
ATOM 1473 O O . GLN A 1 187 ? 36.592 -18.041 10.718 1.00 74.31 187 GLN A O 1
ATOM 1478 N N . GLN A 1 188 ? 34.460 -17.871 10.035 1.00 71.12 188 GLN A N 1
ATOM 1479 C CA . GLN A 1 188 ? 34.055 -16.972 11.126 1.00 71.12 188 GLN A CA 1
ATOM 1480 C C . GLN A 1 188 ? 34.038 -17.667 12.494 1.00 71.12 188 GLN A C 1
ATOM 1482 O O . GLN A 1 188 ? 34.486 -17.080 13.477 1.00 71.12 188 GLN A O 1
ATOM 1487 N N . GLN A 1 189 ? 33.580 -18.919 12.562 1.00 74.06 189 GLN A N 1
ATOM 1488 C CA . GLN A 1 189 ? 33.582 -19.711 13.800 1.00 74.06 189 GLN A CA 1
ATOM 1489 C C . GLN A 1 189 ? 35.006 -19.931 14.341 1.00 74.06 189 GLN A C 1
ATOM 1491 O O . GLN A 1 189 ? 35.244 -19.784 15.538 1.00 74.06 189 GLN A O 1
ATOM 1496 N N . GLN A 1 190 ? 35.979 -20.211 13.464 1.00 69.94 190 GLN A N 1
ATOM 1497 C CA . GLN A 1 190 ? 37.378 -20.385 13.877 1.00 69.94 190 GLN A CA 1
ATOM 1498 C C . GLN A 1 190 ? 38.025 -19.090 14.382 1.00 69.94 190 GLN A C 1
ATOM 1500 O O . GLN A 1 190 ? 38.821 -19.139 15.316 1.00 69.94 190 GLN A O 1
ATOM 1505 N N . GLN A 1 191 ? 37.671 -17.931 13.818 1.00 70.31 191 GLN A N 1
ATOM 1506 C CA . GLN A 1 191 ? 38.193 -16.647 14.301 1.00 70.31 191 GLN A CA 1
ATOM 1507 C C . GLN A 1 191 ? 37.649 -16.273 15.686 1.00 70.31 191 GLN A C 1
ATOM 1509 O O . GLN A 1 191 ? 38.366 -15.655 16.467 1.00 70.31 191 GLN A O 1
ATOM 1514 N N . GLN A 1 192 ? 36.419 -16.678 16.020 1.00 69.25 192 GLN A N 1
ATOM 1515 C CA . GLN A 1 192 ? 35.838 -16.422 17.343 1.00 69.25 192 GLN A CA 1
ATOM 1516 C C . GLN A 1 192 ? 36.449 -17.305 18.440 1.00 69.25 192 GLN A C 1
ATOM 1518 O O . GLN A 1 192 ? 36.554 -16.863 19.579 1.00 69.25 192 GLN A O 1
ATOM 1523 N N . GLN A 1 193 ? 36.911 -18.514 18.103 1.00 65.44 193 GLN A N 1
ATOM 1524 C CA . GLN A 1 193 ? 37.575 -19.409 19.061 1.00 65.44 193 GLN A CA 1
ATOM 1525 C C . GLN A 1 193 ? 39.029 -19.021 19.367 1.00 65.44 193 GLN A C 1
ATOM 1527 O O . GLN A 1 193 ? 39.568 -19.480 20.362 1.00 65.44 193 GLN A O 1
ATOM 1532 N N . GLN A 1 194 ? 39.666 -18.180 18.545 1.00 64.31 194 GLN A N 1
ATOM 1533 C CA . GLN A 1 194 ? 41.034 -17.692 18.790 1.00 64.31 194 GLN A CA 1
ATOM 1534 C C . GLN A 1 194 ? 41.083 -16.378 19.589 1.00 64.31 194 GLN A C 1
ATOM 1536 O O . GLN A 1 194 ? 42.169 -15.885 19.880 1.00 64.31 194 GLN A O 1
ATOM 1541 N N . GLN A 1 195 ? 39.926 -15.788 19.914 1.00 57.78 195 GLN A N 1
ATOM 1542 C CA . GLN A 1 195 ? 39.819 -14.551 20.702 1.00 57.78 195 GLN A CA 1
ATOM 1543 C C . GLN A 1 195 ? 39.345 -14.790 22.150 1.00 57.78 195 GLN A C 1
ATOM 1545 O O . GLN A 1 195 ? 39.048 -13.827 22.856 1.00 57.78 195 GLN A O 1
ATOM 1550 N N . GLN A 1 196 ? 39.280 -16.053 22.587 1.00 53.41 196 GLN A N 1
ATOM 1551 C CA . GLN A 1 196 ? 39.080 -16.475 23.980 1.00 53.41 196 GLN A CA 1
ATOM 1552 C C . GLN A 1 196 ? 40.318 -17.226 24.465 1.00 53.41 196 GLN A C 1
ATOM 1554 O O . GLN A 1 196 ? 40.636 -17.085 25.665 1.00 53.41 196 GLN A O 1
#

Secondary structure (DSSP, 8-state):
--HHHHHBSSPP-SHHHHHHHHHHHHHHHHHHHHHHHHHHHHTS-HHHHHHHHS---SS---GGG----HHHHHHHS-HHHHTTS-HHHHHHHHHHHHHHHHHBS---SSHHHHHHHHHHHHHHHHHHHHHHHHHHHTTS-HHHHHHHHHTT----PPPPPPPPP----------HHHHHHHHHHHHHHHHHHT--

Sequence (196 aa):
CTEVEFMLRDPVKNDQDIQYTLAAAEAGLLFMEQIEAKAQALGVLRGTLSRHILPYGTTDQSVANQSSKAKEVLENMPDEMRRRMSDKEVAYLVRGANSVRKLIRVKIADDNDLNQAQESLKTTARFFRRVTAEAEEMSIGPFRLLQTRREGQRLISPAKPGKPSNAPVFGRGGGHYQLKQQQLYNQQQQQQQQQQ

Solvent-accessible surface area (backbone atoms only — not comparable to full-atom values): 11397 Å² total; per-residue (Å²): 106,59,77,60,60,74,41,32,59,66,82,78,84,43,52,66,45,48,54,49,51,30,53,50,24,52,52,35,51,53,40,55,51,50,48,45,55,48,16,59,74,71,74,45,54,47,20,60,51,39,30,51,48,42,72,78,86,90,70,93,70,53,86,90,71,70,68,59,52,47,69,63,29,64,75,69,39,56,66,79,58,47,78,75,49,53,73,67,56,48,38,49,51,21,50,39,54,36,50,42,50,61,47,33,74,54,68,64,71,35,55,66,33,45,50,53,43,50,51,51,29,52,53,42,27,56,48,44,52,50,43,44,55,50,13,58,78,61,74,47,53,39,39,57,51,51,50,38,54,46,72,71,49,80,77,79,65,76,75,72,79,75,81,81,82,87,81,94,75,91,78,89,86,86,56,73,71,61,51,53,54,53,50,54,52,54,52,53,55,56,57,60,66,74,76,114